Protein AF-A0A7C6WTH1-F1 (afdb_monomer_lite)

Foldseek 3Di:
DKDKDKDKDKDKDWDFDPPDDDDIDIDIFIKIFIWMADLVVLRPVIDTPDIGGCPDDDDDDQDADPLRFTDDDPVCLLVVLQVLCVQQPVVCVVAPDFDDLCSSLVSVVAAEAEAAADPVLQFFKKAFQAWDWDWGADPVVRDTDIDTDHHRYMYGYCCQCVPDVCSHSSLRSQLSVLCVVGVSSSQSVVCSVPVRRGMATDGPQQDDDDPPSVSSVVSSVSSSSNSVCNRPNCSNPPD

Sequence (239 aa):
MGIEFDVVIEADLGVEDRDCRIESENCSQWFILKCVGSLDHGLEDFKIINVSEYLNKSKQQNPMSDSLVPIIRSEDLEPMATDFLQRYYPQALKSPIYLDHHKLADNMGLNVKVQEITKDLSVFGQMYFHDCYTELYDETTDEPVEIKVESRTIIVDPKTYFLCNLCSVNNTIVHECVHWDKHRKAFELQRLYDSDLTKIKCQVLGGIKGNNKEATEWMEWQANALTPKIQMPLEMFKL

Structure (mmCIF, N/CA/C/O backbone):
data_AF-A0A7C6WTH1-F1
#
_entry.id   AF-A0A7C6WTH1-F1
#
loop_
_atom_site.group_PDB
_atom_site.id
_atom_site.type_symbol
_atom_site.label_atom_id
_atom_site.label_alt_id
_atom_site.label_comp_id
_atom_site.label_asym_id
_atom_site.label_entity_id
_atom_site.label_seq_id
_atom_site.pdbx_PDB_ins_code
_atom_site.Cartn_x
_atom_site.Cartn_y
_atom_site.Cartn_z
_atom_site.occupancy
_atom_site.B_iso_or_equiv
_atom_site.auth_seq_id
_atom_site.auth_comp_id
_atom_site.auth_asym_id
_atom_site.auth_atom_id
_atom_site.pdbx_PDB_model_num
ATOM 1 N N . MET A 1 1 ? -2.286 -6.653 -14.703 1.00 85.50 1 MET A N 1
ATOM 2 C CA . MET A 1 1 ? -1.798 -5.380 -14.152 1.00 85.50 1 MET A CA 1
ATOM 3 C C . MET A 1 1 ? -0.614 -4.946 -14.998 1.00 85.50 1 MET A C 1
ATOM 5 O O . MET A 1 1 ? 0.513 -5.337 -14.720 1.00 85.50 1 MET A O 1
ATOM 9 N N . GLY A 1 2 ? -0.887 -4.215 -16.082 1.00 89.38 2 GLY A N 1
ATOM 10 C CA . GLY A 1 2 ? 0.136 -3.854 -17.064 1.00 89.38 2 GLY A CA 1
ATOM 11 C C . GLY A 1 2 ? 1.121 -2.812 -16.536 1.00 89.38 2 GLY A C 1
ATOM 12 O O . GLY A 1 2 ? 0.731 -1.866 -15.834 1.00 89.38 2 GLY A O 1
ATOM 13 N N . ILE A 1 3 ? 2.387 -2.995 -16.889 1.00 91.12 3 ILE A N 1
ATOM 14 C CA . ILE A 1 3 ? 3.468 -2.045 -16.657 1.00 91.12 3 ILE A CA 1
ATOM 15 C C . ILE A 1 3 ? 4.191 -1.746 -17.970 1.00 91.12 3 ILE A C 1
ATOM 17 O O . ILE A 1 3 ? 4.350 -2.618 -18.825 1.00 91.12 3 ILE A O 1
ATOM 21 N N . GLU A 1 4 ? 4.619 -0.496 -18.100 1.00 90.62 4 GLU A N 1
ATOM 22 C CA . GLU A 1 4 ? 5.524 -0.024 -19.143 1.00 90.62 4 GLU A CA 1
ATOM 23 C C . GLU A 1 4 ? 6.808 0.405 -18.444 1.00 90.62 4 GLU A C 1
ATOM 25 O O . GLU A 1 4 ? 6.745 1.104 -17.429 1.00 90.62 4 GLU A O 1
ATOM 30 N N . PHE A 1 5 ? 7.957 -0.040 -18.940 1.00 88.06 5 PHE A N 1
ATOM 31 C CA . PHE A 1 5 ? 9.243 0.290 -18.340 1.00 88.06 5 PHE A CA 1
ATOM 32 C C . PHE A 1 5 ? 10.342 0.366 -19.393 1.00 88.06 5 PHE A C 1
ATOM 34 O O . PHE A 1 5 ? 10.293 -0.306 -20.424 1.00 88.06 5 PHE A O 1
ATOM 41 N N . ASP A 1 6 ? 11.340 1.196 -19.108 1.00 88.81 6 ASP A N 1
ATOM 42 C CA . ASP A 1 6 ? 12.497 1.397 -19.968 1.00 88.81 6 ASP A CA 1
ATOM 43 C C . ASP A 1 6 ? 13.685 0.623 -19.379 1.00 88.81 6 ASP A C 1
ATOM 45 O O . ASP A 1 6 ? 14.029 0.808 -18.211 1.00 88.81 6 ASP A O 1
ATOM 49 N N . VAL A 1 7 ? 14.321 -0.237 -20.177 1.00 88.56 7 VAL A N 1
ATOM 50 C CA . VAL A 1 7 ? 15.550 -0.950 -19.796 1.00 88.56 7 VAL A CA 1
ATOM 51 C C . VAL A 1 7 ? 16.721 -0.322 -20.529 1.00 88.56 7 VAL A C 1
ATOM 53 O O . VAL A 1 7 ? 16.726 -0.243 -21.757 1.00 88.56 7 VAL A O 1
ATOM 56 N N . VAL A 1 8 ? 17.719 0.119 -19.771 1.00 89.88 8 VAL A N 1
ATOM 57 C CA . VAL A 1 8 ? 18.964 0.645 -20.326 1.00 89.88 8 VAL A CA 1
ATOM 58 C C . VAL A 1 8 ? 19.957 -0.505 -20.447 1.00 89.88 8 VAL A C 1
ATOM 60 O O . VAL A 1 8 ? 20.239 -1.178 -19.457 1.00 89.88 8 VAL A O 1
ATOM 63 N N . ILE A 1 9 ? 20.470 -0.732 -21.654 1.00 90.00 9 ILE A N 1
ATOM 64 C CA . ILE A 1 9 ? 21.472 -1.763 -21.934 1.00 90.00 9 ILE A CA 1
ATOM 65 C C . ILE A 1 9 ? 22.725 -1.130 -22.535 1.00 90.00 9 ILE A C 1
ATOM 67 O O . ILE A 1 9 ? 22.636 -0.177 -23.310 1.00 90.00 9 ILE A O 1
ATOM 71 N N . GLU A 1 10 ? 23.884 -1.678 -22.194 1.00 92.06 10 GLU A N 1
ATOM 72 C CA . GLU A 1 10 ? 25.156 -1.390 -22.852 1.00 92.06 10 GLU A CA 1
ATOM 73 C C . GLU A 1 10 ? 25.494 -2.566 -23.772 1.00 92.06 10 GLU A C 1
ATOM 75 O O . GLU A 1 10 ? 25.349 -3.728 -23.383 1.00 92.06 10 GLU A O 1
ATOM 80 N N . ALA A 1 11 ? 25.879 -2.269 -25.010 1.00 88.75 11 ALA A N 1
ATOM 81 C CA . ALA A 1 11 ? 26.357 -3.256 -25.964 1.00 88.75 11 ALA A CA 1
ATOM 82 C C . ALA A 1 11 ? 27.831 -2.992 -26.267 1.00 88.75 11 ALA A C 1
ATOM 84 O O . ALA A 1 11 ? 28.171 -1.929 -26.791 1.00 88.75 11 ALA A O 1
ATOM 85 N N . ASP A 1 12 ? 28.671 -3.981 -25.974 1.00 88.62 12 ASP A N 1
ATOM 86 C CA . ASP A 1 12 ? 30.102 -3.955 -26.259 1.00 88.62 12 ASP A CA 1
ATOM 87 C C . ASP A 1 12 ? 30.398 -4.690 -27.568 1.00 88.62 12 ASP A C 1
ATOM 89 O O . ASP A 1 12 ? 30.055 -5.864 -27.738 1.00 88.62 12 ASP A O 1
ATOM 93 N N . LEU A 1 13 ? 31.057 -4.003 -28.498 1.00 83.00 13 LEU A N 1
ATOM 94 C CA . LEU A 1 13 ? 31.540 -4.566 -29.751 1.00 83.00 13 LEU A CA 1
ATOM 95 C C . LEU A 1 13 ? 33.071 -4.579 -29.732 1.00 83.00 13 LEU A C 1
ATOM 97 O O . LEU A 1 13 ? 33.697 -3.521 -29.700 1.00 83.00 13 LEU A O 1
ATOM 101 N N . GLY A 1 14 ? 33.662 -5.774 -29.757 1.00 82.00 14 GLY A N 1
ATOM 102 C CA . GLY A 1 14 ? 35.109 -5.971 -29.855 1.00 82.00 14 GLY A CA 1
ATOM 103 C C . GLY A 1 14 ? 35.497 -6.565 -31.206 1.00 82.00 14 GLY A C 1
ATOM 104 O O . GLY A 1 14 ? 34.871 -7.527 -31.661 1.00 82.00 14 GLY A O 1
ATOM 105 N N . VAL A 1 15 ? 36.526 -6.007 -31.843 1.00 79.94 15 VAL A N 1
ATOM 106 C CA . VAL A 1 15 ? 37.127 -6.557 -33.067 1.00 79.94 15 VAL A CA 1
ATOM 107 C C . VAL A 1 15 ? 38.561 -6.987 -32.764 1.00 79.94 15 VAL A C 1
ATOM 109 O O . VAL A 1 15 ? 39.360 -6.195 -32.268 1.00 79.94 15 VAL A O 1
ATOM 112 N N . GLU A 1 16 ? 38.886 -8.245 -33.070 1.00 74.88 16 GLU A N 1
ATOM 113 C CA . GLU A 1 16 ? 40.230 -8.810 -32.912 1.00 74.88 16 GLU A CA 1
ATOM 114 C C . GLU A 1 16 ? 40.809 -9.201 -34.279 1.00 74.88 16 GLU A C 1
ATOM 116 O O . GLU A 1 16 ? 40.209 -9.996 -35.009 1.00 74.88 16 GLU A O 1
ATOM 121 N N . ASP A 1 17 ? 41.993 -8.681 -34.613 1.00 71.62 17 ASP A N 1
ATOM 122 C CA . ASP A 1 17 ? 42.792 -9.153 -35.749 1.00 71.62 17 ASP A CA 1
ATOM 123 C C . ASP A 1 17 ? 43.740 -10.278 -35.291 1.00 71.62 17 ASP A C 1
ATOM 125 O O . ASP A 1 17 ? 44.425 -10.163 -34.272 1.00 71.62 17 ASP A O 1
ATOM 129 N N . ARG A 1 18 ? 43.769 -11.396 -36.028 1.00 61.81 18 ARG A N 1
ATOM 130 C CA . ARG A 1 18 ? 44.553 -12.592 -35.670 1.00 61.81 18 ARG A CA 1
ATOM 131 C C . ARG A 1 18 ? 46.007 -12.542 -36.139 1.00 61.81 18 ARG A C 1
ATOM 133 O O . ARG A 1 18 ? 46.808 -13.308 -35.606 1.00 61.81 18 ARG A O 1
ATOM 140 N N . ASP A 1 19 ? 46.358 -11.671 -37.088 1.00 64.88 19 ASP A N 1
ATOM 141 C CA . ASP A 1 19 ? 47.653 -11.751 -37.784 1.00 64.88 19 ASP A CA 1
ATOM 142 C C . ASP A 1 19 ? 48.673 -10.663 -37.399 1.00 64.88 19 ASP A C 1
ATOM 144 O O . ASP A 1 19 ? 49.857 -10.789 -37.726 1.00 64.88 19 ASP A O 1
ATOM 148 N N . CYS A 1 20 ? 48.286 -9.631 -36.646 1.00 51.94 20 CYS A N 1
ATOM 149 C CA . CYS A 1 20 ? 49.203 -8.597 -36.156 1.00 51.94 20 CYS A CA 1
ATOM 150 C C . CYS A 1 20 ? 49.085 -8.410 -34.637 1.00 51.94 20 CYS A C 1
ATOM 152 O O . CYS A 1 20 ? 48.055 -8.683 -34.036 1.00 51.94 20 CYS A O 1
ATOM 154 N N . ARG A 1 21 ? 50.186 -7.991 -33.999 1.00 56.19 21 ARG A N 1
ATOM 155 C CA . ARG A 1 21 ? 50.342 -7.802 -32.544 1.00 56.19 21 ARG A CA 1
ATOM 156 C C . ARG A 1 21 ? 49.155 -7.046 -31.914 1.00 56.19 21 ARG A C 1
ATOM 158 O O . ARG A 1 21 ? 49.177 -5.829 -31.920 1.00 56.19 21 ARG A O 1
ATOM 165 N N . ILE A 1 22 ? 48.199 -7.789 -31.348 1.00 53.81 22 ILE A N 1
ATOM 166 C CA . ILE A 1 22 ? 47.146 -7.402 -30.385 1.00 53.81 22 ILE A CA 1
ATOM 167 C C . ILE A 1 22 ? 46.829 -5.894 -30.383 1.00 53.81 22 ILE A C 1
ATOM 169 O O . ILE A 1 22 ? 47.216 -5.170 -29.466 1.00 53.81 22 ILE A O 1
ATOM 173 N N . GLU A 1 23 ? 46.103 -5.437 -31.398 1.00 53.94 23 GLU A N 1
ATOM 174 C CA . GLU A 1 23 ? 45.309 -4.211 -31.318 1.00 53.94 23 GLU A CA 1
ATOM 175 C C . GLU A 1 23 ? 43.843 -4.650 -31.257 1.00 53.94 23 GLU A C 1
ATOM 177 O O . GLU A 1 23 ? 43.285 -5.135 -32.237 1.00 53.94 23 GLU A O 1
ATOM 182 N N . SER A 1 24 ? 43.250 -4.586 -30.063 1.00 61.22 24 SER A N 1
ATOM 183 C CA . SER A 1 24 ? 41.817 -4.809 -29.857 1.00 61.22 24 SER A CA 1
ATOM 184 C C . SER A 1 24 ? 41.120 -3.453 -29.821 1.00 61.22 24 SER A C 1
ATOM 186 O O . SER A 1 24 ? 41.374 -2.661 -28.907 1.00 61.22 24 SER A O 1
ATOM 188 N N . GLU A 1 25 ? 40.248 -3.181 -30.787 1.00 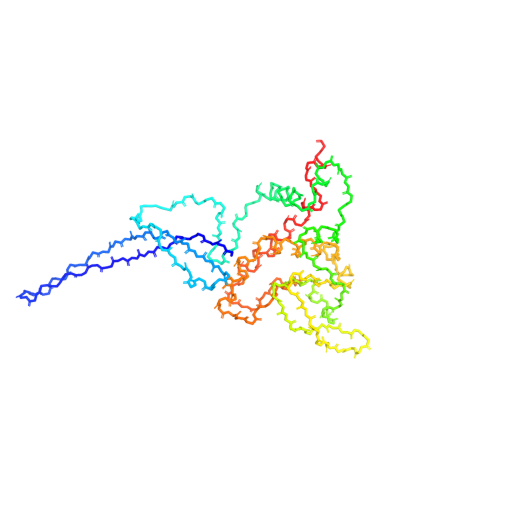66.31 25 GLU A N 1
ATOM 189 C CA . GLU A 1 25 ? 39.352 -2.026 -30.733 1.00 66.31 25 GLU A CA 1
ATOM 190 C C . GLU A 1 25 ? 38.025 -2.452 -30.103 1.00 66.31 25 GLU A C 1
ATOM 192 O O . GLU A 1 25 ? 37.335 -3.335 -30.617 1.00 66.31 25 GLU A O 1
ATOM 197 N N . ASN A 1 26 ? 37.675 -1.806 -28.988 1.00 74.12 26 ASN A N 1
ATOM 198 C CA . ASN A 1 26 ? 36.397 -1.986 -28.311 1.00 74.12 26 ASN A CA 1
ATOM 199 C C . ASN A 1 26 ? 35.588 -0.692 -28.420 1.00 74.12 26 ASN A C 1
ATOM 201 O O . ASN A 1 26 ? 36.092 0.391 -28.118 1.00 74.12 26 ASN A O 1
ATOM 205 N N . CYS A 1 27 ? 34.326 -0.811 -28.817 1.00 79.56 27 CYS A N 1
ATOM 206 C CA . CYS A 1 27 ? 33.351 0.274 -28.819 1.00 79.56 27 CYS A CA 1
ATOM 207 C C . CYS A 1 27 ? 32.155 -0.145 -27.961 1.00 79.56 27 CYS A C 1
ATOM 209 O O . CYS A 1 27 ? 31.661 -1.259 -28.131 1.00 79.56 27 CYS A O 1
ATOM 211 N N . SER A 1 28 ? 31.684 0.733 -27.072 1.00 84.50 28 SER A N 1
ATOM 212 C CA . SER A 1 28 ? 30.446 0.513 -26.322 1.00 84.50 28 SER A CA 1
ATOM 213 C C . SER A 1 28 ? 29.368 1.514 -26.735 1.00 84.50 28 SER A C 1
ATOM 215 O O . SER A 1 28 ? 29.638 2.697 -26.969 1.00 84.50 28 SER A O 1
ATOM 217 N N . GLN A 1 29 ? 28.132 1.031 -26.867 1.00 87.25 29 GLN A N 1
ATOM 218 C CA . GLN A 1 29 ? 26.972 1.851 -27.205 1.00 87.25 29 GLN A CA 1
ATOM 219 C C . GLN A 1 29 ? 25.801 1.540 -26.273 1.00 87.25 29 GLN A C 1
ATOM 221 O O . GLN A 1 29 ? 25.453 0.384 -26.036 1.00 87.25 29 GLN A O 1
ATOM 226 N N . TRP A 1 30 ? 25.170 2.597 -25.766 1.00 91.44 30 TRP A N 1
ATOM 227 C CA . TRP A 1 30 ? 24.038 2.508 -24.851 1.00 91.44 30 TRP A CA 1
ATOM 228 C C . TRP A 1 30 ? 22.710 2.577 -25.609 1.00 91.44 30 TRP A C 1
ATOM 230 O O . TRP A 1 30 ? 22.498 3.469 -26.436 1.00 91.44 30 TRP A O 1
ATOM 240 N N . PHE A 1 31 ? 21.783 1.679 -25.280 1.00 89.88 31 PHE A N 1
ATOM 241 C CA . PHE A 1 31 ? 20.436 1.630 -25.846 1.00 89.88 31 PHE A CA 1
ATOM 242 C C . PHE A 1 31 ? 19.366 1.682 -24.753 1.00 89.88 31 PHE A C 1
ATOM 244 O O . PHE A 1 31 ? 19.567 1.223 -23.631 1.00 89.88 31 PHE A O 1
ATOM 251 N N . ILE A 1 32 ? 18.200 2.220 -25.108 1.00 90.19 32 ILE A N 1
ATOM 252 C CA . ILE A 1 32 ? 16.964 2.153 -24.330 1.00 90.19 32 ILE A CA 1
ATOM 253 C C . ILE A 1 32 ? 16.005 1.205 -25.041 1.00 90.19 32 ILE A C 1
ATOM 255 O O . ILE A 1 32 ? 15.596 1.457 -26.181 1.00 90.19 32 ILE A O 1
ATOM 259 N N . LEU A 1 33 ? 15.612 0.150 -24.336 1.00 90.88 33 LEU A N 1
ATOM 260 C CA . LEU A 1 33 ? 14.532 -0.747 -24.715 1.00 90.88 33 LEU A CA 1
ATOM 261 C C . LEU A 1 33 ? 13.246 -0.291 -24.027 1.00 90.88 33 LEU A C 1
ATOM 263 O O . LEU A 1 33 ? 13.192 -0.251 -22.800 1.00 90.88 33 LEU A O 1
ATOM 267 N N . LYS A 1 34 ? 12.207 0.019 -24.801 1.00 90.62 34 LYS A N 1
ATOM 268 C CA . LYS A 1 34 ? 10.863 0.244 -24.258 1.00 90.62 34 LYS A CA 1
ATOM 269 C C . LYS A 1 34 ? 10.131 -1.076 -24.176 1.00 90.62 34 LYS A C 1
ATOM 271 O O . LYS A 1 34 ? 9.927 -1.727 -25.206 1.00 90.62 34 LYS A O 1
ATOM 276 N N . CYS A 1 35 ? 9.706 -1.435 -22.980 1.00 91.62 35 CYS A N 1
ATOM 277 C CA . CYS A 1 35 ? 9.163 -2.744 -22.686 1.00 91.62 35 CYS A CA 1
ATOM 278 C C . CYS A 1 35 ? 7.764 -2.653 -22.084 1.00 91.62 35 CYS A C 1
ATOM 280 O O . CYS A 1 35 ? 7.430 -1.707 -21.371 1.00 91.62 35 CYS A O 1
ATOM 282 N N . VAL A 1 36 ? 6.963 -3.680 -22.353 1.00 93.25 36 VAL A N 1
ATOM 283 C CA . VAL A 1 36 ? 5.673 -3.923 -21.701 1.00 93.25 36 VAL A CA 1
ATOM 284 C C . VAL A 1 36 ? 5.641 -5.309 -21.093 1.00 93.25 36 VAL A C 1
ATOM 286 O O . VAL A 1 36 ? 6.218 -6.244 -21.645 1.00 93.25 36 VAL A O 1
ATOM 289 N N . GLY A 1 37 ? 4.917 -5.445 -19.989 1.00 92.69 37 GLY A N 1
ATOM 290 C CA . GLY A 1 37 ? 4.604 -6.732 -19.375 1.00 92.69 37 GLY A CA 1
ATOM 291 C C . GLY A 1 37 ? 3.470 -6.609 -18.364 1.00 92.69 37 GLY A C 1
ATOM 292 O O . GLY A 1 37 ? 3.038 -5.503 -18.023 1.00 92.69 37 GLY A O 1
ATOM 293 N N . SER A 1 38 ? 2.979 -7.742 -17.873 1.00 93.00 38 SER A N 1
ATOM 294 C CA . SER A 1 38 ? 1.955 -7.810 -16.836 1.00 93.00 38 SER A CA 1
ATOM 295 C C . SER A 1 38 ? 2.489 -8.503 -15.593 1.00 93.00 38 SER A C 1
ATOM 297 O O . SER A 1 38 ? 2.978 -9.632 -15.637 1.00 93.00 38 SER A O 1
ATOM 299 N N . LEU A 1 39 ? 2.305 -7.854 -14.445 1.00 90.81 39 LEU A N 1
ATOM 300 C CA . LEU A 1 39 ? 2.630 -8.455 -13.150 1.00 90.81 39 LEU A CA 1
ATOM 301 C C . LEU A 1 39 ? 1.706 -9.637 -12.808 1.00 90.81 39 LEU A C 1
ATOM 303 O O . LEU A 1 39 ? 2.122 -10.541 -12.097 1.00 90.81 39 LEU A O 1
ATOM 307 N N . ASP A 1 40 ? 0.496 -9.692 -13.383 1.00 86.88 40 ASP A N 1
ATOM 308 C CA . ASP A 1 40 ? -0.438 -10.817 -13.180 1.00 86.88 40 ASP A CA 1
ATOM 309 C C . ASP A 1 40 ? 0.085 -12.125 -13.801 1.00 86.88 40 ASP A C 1
ATOM 311 O O . ASP A 1 40 ? -0.347 -13.209 -13.419 1.00 86.88 40 ASP A O 1
ATOM 315 N N . HIS A 1 41 ? 0.993 -12.021 -14.775 1.00 84.88 41 HIS A N 1
ATOM 316 C CA . HIS A 1 41 ? 1.607 -13.151 -15.476 1.00 84.88 41 HIS A CA 1
ATOM 317 C C . HIS A 1 41 ? 3.074 -13.339 -15.080 1.00 84.88 41 HIS A C 1
ATOM 319 O O . HIS A 1 41 ? 3.831 -13.953 -15.821 1.00 84.88 41 HIS A O 1
ATOM 325 N N . GLY A 1 42 ? 3.514 -12.751 -13.964 1.00 84.62 42 GLY A N 1
ATOM 326 C CA . GLY A 1 42 ? 4.908 -12.856 -13.536 1.00 84.62 42 GLY A CA 1
ATOM 327 C C . GLY A 1 42 ? 5.920 -12.254 -14.517 1.00 84.62 42 GLY A C 1
ATOM 328 O O . GLY A 1 42 ? 7.087 -12.624 -14.477 1.00 84.62 42 GLY A O 1
ATOM 329 N N . LEU A 1 43 ? 5.479 -11.348 -15.403 1.00 87.38 43 LEU A N 1
ATOM 330 C CA . LEU A 1 43 ? 6.253 -10.814 -16.531 1.00 87.38 43 LEU A CA 1
ATOM 331 C C . LEU A 1 43 ? 6.664 -11.858 -17.590 1.00 87.38 43 LEU A C 1
ATOM 333 O O . LEU A 1 43 ? 7.505 -11.564 -18.438 1.00 87.38 43 LEU A O 1
ATOM 337 N N . GLU A 1 44 ? 6.041 -13.041 -17.617 1.00 87.00 44 GLU A N 1
ATOM 338 C CA . GLU A 1 44 ? 6.246 -14.036 -18.685 1.00 87.00 44 GLU A CA 1
ATOM 339 C C . GLU A 1 44 ? 5.752 -13.540 -20.059 1.00 87.00 44 GLU A C 1
ATOM 341 O O . GLU A 1 44 ? 6.193 -14.017 -21.104 1.00 87.00 44 GLU A O 1
ATOM 346 N N . ASP A 1 45 ? 4.854 -12.551 -20.074 1.00 90.62 45 ASP A N 1
ATOM 347 C CA . ASP A 1 45 ? 4.286 -11.919 -21.268 1.00 90.62 45 ASP A CA 1
ATOM 348 C C . ASP A 1 45 ? 5.096 -10.715 -21.783 1.00 90.62 45 ASP A C 1
ATOM 350 O O . ASP A 1 45 ? 4.606 -9.946 -22.619 1.00 90.62 45 ASP A O 1
ATOM 354 N N . PHE A 1 46 ? 6.329 -10.555 -21.296 1.00 89.69 46 PHE A N 1
ATOM 355 C CA . PHE A 1 46 ? 7.233 -9.459 -21.626 1.00 89.69 46 PHE A CA 1
ATOM 356 C C . PHE A 1 46 ? 7.458 -9.284 -23.137 1.00 89.69 46 PHE A C 1
ATOM 358 O O . PHE A 1 46 ? 7.748 -10.237 -23.867 1.00 89.69 46 PHE A O 1
ATOM 365 N N . LYS A 1 47 ? 7.383 -8.032 -23.612 1.00 92.88 47 LYS A N 1
ATOM 366 C CA . LYS A 1 47 ? 7.659 -7.662 -25.009 1.00 92.88 47 LYS A CA 1
ATOM 367 C C . LYS A 1 47 ? 8.441 -6.361 -25.109 1.00 92.88 47 LYS A C 1
ATOM 369 O O . LYS A 1 47 ? 8.117 -5.375 -24.450 1.00 92.88 47 LYS A O 1
ATOM 374 N N . ILE A 1 48 ? 9.403 -6.342 -26.028 1.00 93.31 48 ILE A N 1
ATOM 375 C CA . ILE A 1 48 ? 10.135 -5.139 -26.430 1.00 93.31 48 ILE A CA 1
ATOM 376 C C . ILE A 1 48 ? 9.354 -4.467 -27.562 1.00 93.31 48 ILE A C 1
ATOM 378 O O . ILE A 1 48 ? 9.135 -5.063 -28.615 1.00 93.31 48 ILE A O 1
ATOM 382 N N . ILE A 1 49 ? 8.923 -3.228 -27.342 1.00 92.62 49 ILE A N 1
ATOM 383 C CA . ILE A 1 49 ? 8.165 -2.429 -28.315 1.00 92.62 49 ILE A CA 1
ATOM 384 C C . ILE A 1 49 ? 9.110 -1.623 -29.200 1.00 92.62 49 ILE A C 1
ATOM 386 O O . ILE A 1 49 ? 8.861 -1.448 -30.393 1.00 92.62 49 ILE A O 1
ATOM 390 N N . ASN A 1 50 ? 10.168 -1.073 -28.609 1.00 89.19 50 ASN A N 1
ATOM 391 C CA . ASN A 1 50 ? 11.057 -0.147 -29.291 1.00 89.19 50 ASN A CA 1
ATOM 392 C C . ASN A 1 50 ? 12.482 -0.281 -28.755 1.00 89.19 50 ASN A C 1
ATOM 394 O O . ASN A 1 50 ? 12.673 -0.494 -27.559 1.00 89.19 50 ASN A O 1
ATOM 398 N N . VAL A 1 51 ? 13.457 -0.124 -29.645 1.00 90.06 51 VAL A N 1
ATOM 399 C CA . VAL A 1 51 ? 14.881 -0.027 -29.323 1.00 90.06 51 VAL A CA 1
ATOM 400 C C . VAL A 1 51 ? 15.384 1.287 -29.900 1.00 90.06 51 VAL A C 1
ATOM 402 O O . VAL A 1 51 ? 15.205 1.551 -31.088 1.00 90.06 51 VAL A O 1
ATOM 405 N N . SER A 1 52 ? 15.993 2.116 -29.060 1.00 88.88 52 SER A N 1
ATOM 406 C CA . SER A 1 52 ? 16.513 3.430 -29.447 1.00 88.88 52 SER A CA 1
ATOM 407 C C . SER A 1 52 ? 17.859 3.691 -28.784 1.00 88.88 52 SER A C 1
ATOM 409 O O . SER A 1 52 ? 18.146 3.129 -27.731 1.00 88.88 52 SER A O 1
ATOM 411 N N . GLU A 1 53 ? 18.700 4.523 -29.390 1.00 87.62 53 GLU A N 1
ATOM 412 C CA . GLU A 1 53 ? 19.967 4.928 -28.775 1.00 87.62 53 GLU A CA 1
ATOM 413 C C . GLU A 1 53 ? 19.708 5.776 -27.524 1.00 87.62 53 GLU A C 1
ATOM 415 O O . GLU A 1 53 ? 18.814 6.631 -27.503 1.00 87.62 53 GLU A O 1
ATOM 420 N N . TYR A 1 54 ? 20.492 5.547 -26.470 1.00 83.06 54 TYR A N 1
ATOM 421 C CA . TYR A 1 54 ? 20.395 6.327 -25.243 1.00 83.06 54 TYR A CA 1
ATOM 422 C C . TYR A 1 54 ? 20.937 7.741 -25.490 1.00 83.06 54 TYR A C 1
ATOM 424 O O . TYR A 1 54 ? 22.138 7.986 -25.429 1.00 83.06 54 TYR A O 1
ATOM 432 N N . LEU A 1 55 ? 20.040 8.689 -25.775 1.00 75.19 55 LEU A N 1
ATOM 433 C CA . LEU A 1 55 ? 20.405 10.099 -25.946 1.00 75.19 55 LEU A CA 1
ATOM 434 C C . LEU A 1 55 ? 20.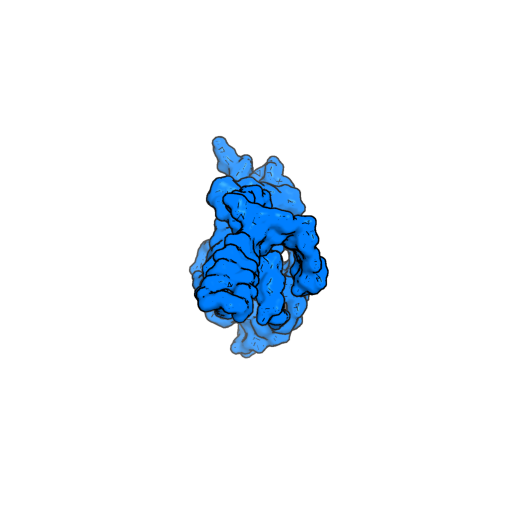281 10.889 -24.637 1.00 75.19 55 LEU A C 1
ATOM 436 O O . LEU A 1 55 ? 21.174 11.657 -24.302 1.00 75.19 55 LEU A O 1
ATOM 440 N N . ASN A 1 56 ? 19.166 10.737 -23.911 1.00 69.06 56 ASN A N 1
ATOM 441 C CA . ASN A 1 56 ? 18.881 11.407 -22.635 1.00 69.06 56 ASN A CA 1
ATOM 442 C C . ASN A 1 56 ? 17.702 10.738 -21.906 1.00 69.06 56 ASN A C 1
ATOM 444 O O . ASN A 1 56 ? 16.890 10.051 -22.527 1.00 69.06 56 ASN A O 1
ATOM 448 N N . LYS A 1 57 ? 17.555 11.003 -20.596 1.00 65.31 57 LYS A N 1
ATOM 449 C CA . LYS A 1 57 ? 16.397 10.541 -19.807 1.00 65.31 57 LYS A CA 1
ATOM 450 C C . LYS A 1 57 ? 15.093 11.125 -20.361 1.00 65.31 57 LYS A C 1
ATOM 452 O O . LYS A 1 57 ? 14.944 12.345 -20.454 1.00 65.31 57 LYS A O 1
ATOM 457 N N . SER A 1 58 ? 14.137 10.259 -20.697 1.00 65.38 58 SER A N 1
ATOM 458 C CA . SER A 1 58 ? 12.800 10.681 -21.120 1.00 65.38 58 SER A CA 1
ATOM 459 C C . SER A 1 58 ? 11.967 11.134 -19.909 1.00 65.38 58 SER A C 1
ATOM 461 O O . SER A 1 58 ? 12.109 10.603 -18.807 1.00 65.38 58 SER A O 1
ATOM 463 N N . LYS A 1 59 ? 11.101 12.143 -20.086 1.00 67.12 59 LYS A N 1
ATOM 464 C CA . LYS A 1 59 ? 10.090 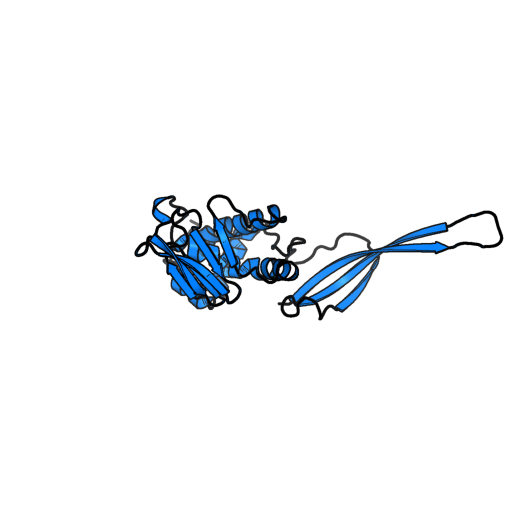12.484 -19.074 1.00 67.12 59 LYS A CA 1
ATOM 465 C C . LYS A 1 59 ? 8.908 11.535 -19.241 1.00 67.12 59 LYS A C 1
ATOM 467 O O . LYS A 1 59 ? 8.127 11.693 -20.177 1.00 67.12 59 LYS A O 1
ATOM 472 N N . GLN A 1 60 ? 8.789 10.570 -18.340 1.00 71.38 60 GLN A N 1
ATOM 473 C CA . GLN A 1 60 ? 7.648 9.660 -18.295 1.00 71.38 60 GLN A CA 1
ATOM 474 C C . GLN A 1 60 ? 6.439 10.338 -17.629 1.00 71.38 60 GLN A C 1
ATOM 476 O O . GLN A 1 60 ? 6.594 11.144 -16.708 1.00 71.38 60 GLN A O 1
ATOM 481 N N . GLN A 1 61 ? 5.230 10.026 -18.105 1.00 72.88 61 GLN A N 1
ATOM 482 C CA . GLN A 1 61 ? 3.993 10.384 -17.405 1.00 72.88 61 GLN A CA 1
ATOM 483 C C . GLN A 1 61 ? 3.781 9.403 -16.247 1.00 72.88 61 GLN A C 1
ATOM 485 O O . GLN A 1 61 ? 3.924 8.202 -16.444 1.00 72.88 61 GLN A O 1
ATOM 490 N N . ASN A 1 62 ? 3.428 9.911 -15.061 1.00 81.81 62 ASN A N 1
ATOM 491 C CA . ASN A 1 62 ? 3.236 9.122 -13.834 1.00 81.81 62 ASN A CA 1
ATOM 492 C C . ASN A 1 62 ? 4.428 8.202 -13.502 1.00 81.81 62 ASN A C 1
ATOM 494 O O . ASN A 1 62 ? 4.265 6.980 -13.461 1.00 81.81 62 ASN A O 1
ATOM 498 N N . PRO A 1 63 ? 5.629 8.771 -13.286 1.00 87.62 63 PRO A N 1
ATOM 499 C CA . PRO A 1 63 ? 6.816 7.977 -13.011 1.00 87.62 63 PRO A CA 1
ATOM 500 C C . PRO A 1 63 ? 6.638 7.141 -11.738 1.00 87.62 63 PRO A C 1
ATOM 502 O O . PRO A 1 63 ? 5.999 7.565 -10.771 1.00 87.62 63 PRO A O 1
ATOM 505 N N . MET A 1 64 ? 7.234 5.954 -11.743 1.00 90.75 64 MET A N 1
ATOM 506 C CA . MET A 1 64 ? 7.339 5.065 -10.587 1.00 90.75 64 MET A CA 1
ATOM 507 C C . MET A 1 64 ? 8.817 4.830 -10.276 1.00 90.75 64 MET A C 1
ATOM 509 O O . MET A 1 64 ? 9.677 5.039 -11.130 1.00 90.75 64 MET A O 1
ATOM 513 N N . SER A 1 65 ? 9.114 4.425 -9.048 1.00 90.62 65 SER A N 1
ATOM 514 C CA . SER A 1 65 ? 10.446 3.957 -8.674 1.00 90.62 65 SER A CA 1
ATOM 515 C C . SER A 1 65 ? 10.752 2.587 -9.276 1.00 90.62 65 SER A C 1
ATOM 517 O O . SER A 1 65 ? 9.856 1.901 -9.770 1.00 90.62 65 SER A O 1
ATOM 519 N N . ASP A 1 66 ? 11.998 2.138 -9.137 1.00 87.94 66 ASP A N 1
ATOM 520 C CA . ASP A 1 66 ? 12.420 0.784 -9.524 1.00 87.94 66 ASP A CA 1
ATOM 521 C C . ASP A 1 66 ? 11.646 -0.310 -8.763 1.00 87.94 66 ASP A C 1
ATOM 523 O O . ASP A 1 66 ? 11.515 -1.436 -9.230 1.00 87.94 66 ASP A O 1
ATOM 527 N N . SER A 1 67 ? 11.080 0.030 -7.598 1.00 89.81 67 SER A N 1
ATOM 528 C CA . SER A 1 67 ? 10.186 -0.841 -6.821 1.00 89.81 67 SER A CA 1
ATOM 529 C C . SER A 1 67 ? 8.704 -0.665 -7.179 1.00 89.81 67 SER A C 1
ATOM 531 O O . SER A 1 67 ? 7.841 -1.115 -6.434 1.00 89.81 67 SER A O 1
ATOM 533 N N . LEU A 1 68 ? 8.388 0.021 -8.281 1.00 91.69 68 LEU A N 1
ATOM 534 C CA . LEU A 1 68 ? 7.034 0.351 -8.747 1.00 91.69 68 LEU A CA 1
ATOM 535 C C . LEU A 1 68 ? 6.168 1.121 -7.737 1.00 91.69 68 LEU A C 1
ATOM 537 O O . LEU A 1 68 ? 4.936 1.091 -7.810 1.00 91.69 68 LEU A O 1
ATOM 541 N N . VAL A 1 69 ? 6.805 1.846 -6.815 1.00 93.06 69 VAL A N 1
ATOM 542 C CA . VAL A 1 69 ? 6.119 2.802 -5.938 1.00 93.06 69 VAL A CA 1
ATOM 543 C C . VAL A 1 69 ? 5.913 4.101 -6.729 1.00 93.06 69 VAL A C 1
ATOM 545 O O . VAL A 1 69 ? 6.884 4.609 -7.297 1.00 93.06 69 VAL A O 1
ATOM 548 N N . PRO A 1 70 ? 4.690 4.655 -6.813 1.00 92.94 70 PRO A N 1
ATOM 549 C CA . PRO A 1 70 ? 4.441 5.904 -7.533 1.00 92.94 70 PRO A CA 1
ATOM 550 C C . PRO A 1 70 ? 5.303 7.057 -7.016 1.00 92.94 70 PRO A C 1
ATOM 552 O O . PRO A 1 70 ? 5.431 7.232 -5.810 1.00 92.94 70 PRO A O 1
ATOM 555 N N . ILE A 1 71 ? 5.867 7.883 -7.898 1.00 91.56 71 ILE A N 1
ATOM 556 C CA . ILE A 1 71 ? 6.610 9.075 -7.474 1.00 91.56 71 ILE A CA 1
ATOM 557 C C . ILE A 1 71 ? 5.625 10.230 -7.290 1.00 91.56 71 ILE A C 1
ATOM 559 O O . ILE A 1 71 ? 5.191 10.855 -8.255 1.00 91.56 71 ILE A O 1
ATOM 563 N N . ILE A 1 72 ? 5.287 10.514 -6.033 1.00 91.12 72 ILE A N 1
ATOM 564 C CA . ILE A 1 72 ? 4.325 11.548 -5.643 1.00 91.12 72 ILE A CA 1
ATOM 565 C C . ILE A 1 72 ? 5.058 12.767 -5.087 1.00 91.12 72 ILE A C 1
ATOM 567 O O . ILE A 1 72 ? 5.788 12.659 -4.100 1.00 91.12 72 ILE A O 1
ATOM 571 N N . ARG A 1 73 ? 4.836 13.944 -5.681 1.00 89.94 73 ARG A N 1
ATOM 572 C CA . ARG A 1 73 ? 5.313 15.214 -5.121 1.00 89.94 73 ARG A CA 1
ATOM 573 C C . ARG A 1 73 ? 4.283 15.799 -4.166 1.00 89.94 73 ARG A C 1
ATOM 575 O O . ARG A 1 73 ? 3.086 15.563 -4.301 1.00 89.94 73 ARG A O 1
ATOM 582 N N . SER A 1 74 ? 4.741 16.640 -3.242 1.00 89.44 74 SER A N 1
ATOM 583 C CA . SER A 1 74 ? 3.862 17.313 -2.279 1.00 89.44 74 SER A CA 1
ATOM 584 C C . SER A 1 74 ? 2.762 18.153 -2.942 1.00 89.44 74 SER A C 1
ATOM 586 O O . SER A 1 74 ? 1.657 18.229 -2.413 1.00 89.44 74 SER A O 1
ATOM 588 N N . GLU A 1 75 ? 3.051 18.755 -4.101 1.00 92.12 75 GLU A N 1
ATOM 589 C CA . GLU A 1 75 ? 2.097 19.536 -4.907 1.00 92.12 75 GLU A CA 1
ATOM 590 C C . GLU A 1 75 ? 0.969 18.684 -5.515 1.00 92.12 75 GLU A C 1
ATOM 592 O O . GLU A 1 75 ? -0.143 19.177 -5.698 1.00 92.12 75 GLU A O 1
ATOM 597 N N . ASP A 1 76 ? 1.218 17.390 -5.740 1.00 93.00 76 ASP A N 1
ATOM 598 C CA . ASP A 1 76 ? 0.271 16.472 -6.379 1.00 93.00 76 ASP A CA 1
ATOM 599 C C . ASP A 1 76 ? -0.660 15.772 -5.372 1.00 93.00 76 ASP A C 1
ATOM 601 O O . ASP A 1 76 ? -1.650 15.153 -5.766 1.00 93.00 76 ASP A O 1
ATOM 605 N N . LEU A 1 77 ? -0.382 15.873 -4.065 1.00 94.94 77 LEU A N 1
ATOM 606 C CA . LEU A 1 77 ? -1.148 15.185 -3.017 1.00 94.94 77 LEU A CA 1
ATOM 607 C C . LEU A 1 77 ? -2.635 15.577 -3.006 1.00 94.94 77 LEU A C 1
ATOM 609 O O . LEU A 1 77 ? -3.494 14.713 -2.847 1.00 94.94 77 LEU A O 1
ATOM 613 N N . GLU A 1 78 ? -2.946 16.864 -3.179 1.00 95.19 78 GLU A N 1
ATOM 614 C CA . GLU A 1 78 ? -4.331 17.363 -3.205 1.00 95.19 78 GLU A CA 1
ATOM 615 C C . GLU A 1 78 ? -5.088 16.917 -4.473 1.00 95.19 78 GLU A C 1
ATOM 617 O O . GLU A 1 78 ? -6.176 16.339 -4.345 1.00 95.19 78 GLU A O 1
ATOM 622 N N . PRO A 1 79 ? -4.531 17.088 -5.695 1.00 95.06 79 PRO A N 1
ATOM 623 C CA . PRO A 1 79 ? -5.101 16.488 -6.899 1.00 95.06 79 PRO A CA 1
ATOM 624 C C . PRO A 1 79 ? -5.334 14.980 -6.779 1.00 95.06 79 PRO A C 1
ATOM 626 O O . PRO A 1 79 ? -6.394 14.497 -7.170 1.00 95.06 79 PRO A O 1
ATOM 629 N N . MET A 1 80 ? -4.389 14.229 -6.206 1.00 95.75 80 MET A N 1
ATOM 630 C CA . MET A 1 80 ? -4.525 12.777 -6.064 1.00 95.75 80 MET A CA 1
ATOM 631 C C . MET A 1 80 ? -5.583 12.358 -5.052 1.00 95.75 80 MET A C 1
ATOM 633 O O . MET A 1 80 ? -6.315 11.405 -5.314 1.00 95.75 80 MET A O 1
ATOM 637 N N . ALA A 1 81 ? -5.694 13.053 -3.919 1.00 96.56 81 ALA A N 1
ATOM 638 C CA . ALA A 1 81 ? -6.782 12.818 -2.973 1.00 96.56 81 ALA A CA 1
ATOM 639 C C . ALA A 1 81 ? -8.147 13.118 -3.616 1.00 96.56 81 ALA A C 1
ATOM 641 O O . ALA A 1 81 ? -9.109 12.374 -3.426 1.00 96.56 81 ALA A O 1
ATOM 642 N N . THR A 1 82 ? -8.213 14.165 -4.442 1.00 95.88 82 THR A N 1
ATOM 643 C CA . THR A 1 82 ? -9.419 14.513 -5.201 1.00 95.88 82 THR A CA 1
ATOM 644 C C . THR A 1 82 ? -9.769 13.433 -6.227 1.00 95.88 82 THR A C 1
ATOM 646 O O . THR A 1 82 ? -10.906 12.973 -6.238 1.00 95.88 82 THR A O 1
ATOM 649 N N . ASP A 1 83 ? -8.812 12.975 -7.042 1.00 96.50 83 ASP A N 1
ATOM 650 C CA . ASP A 1 83 ? -9.002 11.862 -7.991 1.00 96.50 83 ASP A CA 1
ATOM 651 C C . ASP A 1 83 ? -9.481 10.583 -7.286 1.00 96.50 83 ASP A C 1
ATOM 653 O O . ASP A 1 83 ? -10.429 9.930 -7.728 1.00 96.50 83 ASP A O 1
ATOM 657 N N . PHE A 1 84 ? -8.869 10.250 -6.148 1.00 97.69 84 PHE A N 1
ATOM 658 C CA . PHE A 1 84 ? -9.263 9.105 -5.334 1.00 97.69 84 PHE A CA 1
ATOM 659 C C . PHE A 1 84 ? -10.743 9.194 -4.926 1.00 97.69 84 PHE A C 1
ATOM 661 O O . PHE A 1 84 ? -11.514 8.251 -5.122 1.00 97.69 84 PHE A O 1
ATOM 668 N N . LEU A 1 85 ? -11.176 10.349 -4.418 1.00 96.81 85 LEU A N 1
ATOM 669 C CA . LEU A 1 85 ? -12.568 10.572 -4.032 1.00 96.81 85 LEU A CA 1
ATOM 670 C C . LEU A 1 85 ? -13.513 10.603 -5.232 1.00 96.81 85 LEU A C 1
ATOM 672 O O . LEU A 1 85 ? -14.625 10.096 -5.126 1.00 96.81 85 LEU A O 1
ATOM 676 N N . GLN A 1 86 ? -13.099 11.138 -6.382 1.00 96.62 86 GLN A N 1
ATOM 677 C CA . GLN A 1 86 ? -13.911 11.103 -7.603 1.00 96.62 86 GLN A CA 1
ATOM 678 C C . GLN A 1 86 ? -14.240 9.666 -8.018 1.00 96.62 86 GLN A C 1
ATOM 680 O O . GLN A 1 86 ? -15.372 9.397 -8.422 1.00 96.62 86 GLN A O 1
ATOM 685 N N . ARG A 1 87 ? -13.275 8.748 -7.886 1.00 97.12 87 ARG A N 1
ATOM 686 C CA . ARG A 1 87 ? -13.445 7.335 -8.246 1.00 97.12 87 ARG A CA 1
ATOM 687 C C . ARG A 1 87 ? -14.272 6.550 -7.230 1.00 97.12 87 ARG A C 1
ATOM 689 O O . ARG A 1 87 ? -15.102 5.745 -7.641 1.00 97.12 87 ARG A O 1
ATOM 696 N N . TYR A 1 88 ? -14.070 6.784 -5.932 1.00 97.50 88 TYR A N 1
ATOM 697 C CA . TYR A 1 88 ? -14.603 5.888 -4.893 1.00 97.50 88 TYR A CA 1
ATOM 698 C C . TYR A 1 88 ? -15.635 6.516 -3.952 1.00 97.50 88 TYR A C 1
ATOM 700 O O . TYR A 1 88 ? -16.402 5.796 -3.317 1.00 97.50 88 TYR A O 1
ATOM 708 N N . TYR A 1 89 ? -15.702 7.843 -3.837 1.00 96.31 89 TYR A N 1
ATOM 709 C CA . TYR A 1 89 ? -16.655 8.517 -2.949 1.00 96.31 89 TYR A CA 1
ATOM 710 C C . TYR A 1 89 ? -16.988 9.949 -3.424 1.00 96.31 89 TYR A C 1
ATOM 712 O O . TYR A 1 89 ? -16.755 10.930 -2.713 1.00 96.31 89 TYR A O 1
ATOM 720 N N . PRO A 1 90 ? -17.575 10.115 -4.625 1.00 94.81 90 PRO A N 1
ATOM 721 C CA . PRO A 1 90 ? -17.705 11.426 -5.268 1.00 94.81 90 PRO A CA 1
ATOM 722 C C . PRO A 1 90 ? -18.615 12.399 -4.509 1.00 94.81 90 PRO A C 1
ATOM 724 O O . PRO A 1 90 ? -18.513 13.611 -4.688 1.00 94.81 90 PRO A O 1
ATOM 727 N N . GLN A 1 91 ? -19.510 11.902 -3.645 1.00 92.38 91 GLN A N 1
ATOM 728 C CA . GLN A 1 91 ? -20.346 12.767 -2.806 1.00 92.38 91 GLN A CA 1
ATOM 729 C C . GLN A 1 91 ? -19.540 13.644 -1.831 1.00 92.38 91 GLN A C 1
ATOM 731 O O . GLN A 1 91 ? -19.989 14.749 -1.539 1.00 92.38 91 GLN A O 1
ATOM 736 N N . ALA A 1 92 ? -18.348 13.214 -1.388 1.00 91.81 92 ALA A N 1
ATOM 737 C CA . ALA A 1 92 ? -17.504 14.010 -0.485 1.00 91.81 92 ALA A CA 1
ATOM 738 C C . ALA A 1 92 ? -16.924 15.268 -1.147 1.00 91.81 92 ALA A C 1
ATOM 740 O O . ALA A 1 92 ? -16.449 16.156 -0.451 1.00 91.81 92 ALA A O 1
ATOM 741 N N . LEU A 1 93 ? -16.988 15.366 -2.478 1.00 92.62 93 LEU A N 1
ATOM 742 C CA . LEU A 1 93 ? -16.513 16.524 -3.237 1.00 92.62 93 LEU A CA 1
ATOM 743 C C . LEU A 1 93 ? -17.623 17.530 -3.568 1.00 92.62 93 LEU A C 1
ATOM 745 O O . LEU A 1 93 ? -17.351 18.559 -4.178 1.00 92.62 93 LEU A O 1
ATOM 749 N N . LYS A 1 94 ? -18.883 17.229 -3.227 1.00 91.00 94 LYS A N 1
ATOM 750 C CA . LYS A 1 94 ? -20.036 18.094 -3.540 1.00 91.00 94 LYS A CA 1
ATOM 751 C C . LYS A 1 94 ? -20.452 18.975 -2.370 1.00 91.00 94 LYS A C 1
ATOM 753 O O . LYS A 1 94 ? -20.965 20.069 -2.579 1.00 91.00 94 LYS A O 1
ATOM 758 N N . SER A 1 95 ? -20.289 18.473 -1.155 1.00 87.19 95 SER A N 1
ATOM 759 C CA . SER A 1 95 ? -20.635 19.177 0.074 1.00 87.19 95 SER A CA 1
ATOM 760 C C . SER A 1 95 ? -19.798 18.633 1.229 1.00 87.19 95 SER A C 1
ATOM 762 O O . SER A 1 95 ? -19.496 17.436 1.211 1.00 87.19 95 SER A O 1
ATOM 764 N N . PRO A 1 96 ? -19.496 19.445 2.258 1.00 85.62 96 PRO A N 1
ATOM 765 C CA . PRO A 1 96 ? -18.829 18.970 3.463 1.00 85.62 96 PRO A CA 1
ATOM 766 C C . PRO A 1 96 ? -19.705 17.923 4.158 1.00 85.62 96 PRO A C 1
ATOM 768 O O . PRO A 1 96 ? -20.757 18.240 4.713 1.00 85.62 96 PRO A O 1
ATOM 771 N N . ILE A 1 97 ? -19.292 16.661 4.089 1.00 88.19 97 ILE A N 1
ATOM 772 C CA . ILE A 1 97 ? -19.991 15.530 4.700 1.00 88.19 97 ILE A CA 1
ATOM 773 C C . ILE A 1 97 ? -19.002 14.673 5.471 1.00 88.19 97 ILE A C 1
ATOM 775 O O . ILE A 1 97 ? -17.821 14.606 5.135 1.00 88.19 97 ILE A O 1
ATOM 779 N N . TYR A 1 98 ? -19.509 13.978 6.484 1.00 87.81 98 TYR A N 1
ATOM 780 C CA . TYR A 1 98 ? -18.763 12.895 7.099 1.00 87.81 98 TYR A CA 1
ATOM 781 C C . TYR A 1 98 ? -18.504 11.791 6.060 1.00 87.81 98 TYR A C 1
ATOM 783 O O . TYR A 1 98 ? -19.422 11.344 5.361 1.00 87.81 98 TYR A O 1
ATOM 791 N N . LEU A 1 99 ? -17.242 11.381 5.942 1.00 89.81 99 LEU A N 1
ATOM 792 C CA . LEU A 1 99 ? -16.823 10.261 5.109 1.00 89.81 99 LEU A CA 1
ATOM 793 C C . LEU A 1 99 ? -17.120 8.961 5.865 1.00 89.81 99 LEU A C 1
ATOM 795 O O . LEU A 1 99 ? -16.550 8.737 6.924 1.00 89.81 99 LEU A O 1
ATOM 799 N N . ASP A 1 100 ? -17.992 8.113 5.321 1.00 93.44 100 ASP A N 1
ATOM 800 C CA . ASP A 1 100 ? -18.201 6.761 5.843 1.00 93.44 100 ASP A CA 1
ATOM 801 C C . ASP A 1 100 ? -17.079 5.845 5.328 1.00 93.44 100 ASP A C 1
ATOM 803 O O . ASP A 1 100 ? -17.024 5.513 4.139 1.00 93.44 100 ASP A O 1
ATOM 807 N N . HIS A 1 101 ? -16.159 5.479 6.223 1.00 93.62 101 HIS A N 1
ATOM 808 C CA . HIS A 1 101 ? -14.938 4.727 5.918 1.00 93.62 101 HIS A CA 1
ATOM 809 C C . HIS A 1 101 ? -15.225 3.302 5.437 1.00 93.62 101 HIS A C 1
ATOM 811 O O . HIS A 1 101 ? -14.551 2.823 4.525 1.00 93.62 101 HIS A O 1
ATOM 817 N N . HIS A 1 102 ? -16.249 2.646 5.992 1.00 94.88 102 HIS A N 1
ATOM 818 C CA . HIS A 1 102 ? -16.660 1.313 5.550 1.00 94.88 102 HIS A CA 1
ATOM 819 C C . HIS A 1 102 ? -17.268 1.380 4.155 1.00 94.88 102 HIS A C 1
ATOM 821 O O . HIS A 1 102 ? -16.887 0.601 3.288 1.00 94.88 102 HIS A O 1
ATOM 827 N N . LYS A 1 103 ? -18.141 2.362 3.900 1.00 96.62 103 LYS A N 1
ATOM 828 C CA . LYS A 1 103 ? -18.726 2.565 2.570 1.00 96.62 103 LYS A CA 1
ATOM 829 C C . LYS A 1 103 ? -17.679 2.931 1.517 1.00 96.62 103 LYS A C 1
ATOM 831 O O . LYS A 1 103 ? -17.803 2.513 0.369 1.00 96.62 103 LYS A O 1
ATOM 836 N N . LEU A 1 104 ? -16.659 3.716 1.876 1.00 97.12 104 LEU A N 1
ATOM 837 C CA . LEU A 1 104 ? -15.532 3.999 0.986 1.00 97.12 104 LEU A CA 1
ATOM 838 C C . LEU A 1 104 ? -14.807 2.704 0.588 1.00 97.12 104 LEU A C 1
ATOM 840 O O . LEU A 1 104 ? -14.597 2.482 -0.603 1.00 97.12 104 LEU A O 1
ATOM 844 N N . ALA A 1 105 ? -14.456 1.861 1.563 1.00 97.62 105 ALA A N 1
ATOM 845 C CA . ALA A 1 105 ? -13.804 0.578 1.309 1.00 97.62 105 ALA A CA 1
ATOM 846 C C . ALA A 1 105 ? -14.689 -0.348 0.449 1.00 97.62 105 ALA A C 1
ATOM 848 O O . ALA A 1 105 ? -14.221 -0.902 -0.547 1.00 97.62 105 ALA A O 1
ATOM 849 N N . ASP A 1 106 ? -15.987 -0.419 0.748 1.00 97.88 106 ASP A N 1
ATOM 850 C CA . ASP A 1 106 ? -16.964 -1.202 -0.019 1.00 97.88 106 ASP A CA 1
ATOM 851 C C . ASP A 1 106 ? -17.042 -0.742 -1.486 1.00 97.88 106 ASP A C 1
ATOM 853 O O . ASP A 1 106 ? -17.023 -1.560 -2.406 1.00 97.88 106 ASP A O 1
ATOM 857 N N . ASN A 1 107 ? -17.035 0.574 -1.738 1.00 97.75 107 ASN A N 1
ATOM 858 C CA . ASN A 1 107 ? -17.015 1.132 -3.097 1.00 97.75 107 ASN A CA 1
ATOM 859 C C . ASN A 1 107 ? -15.732 0.775 -3.874 1.00 97.75 107 ASN A C 1
ATOM 861 O O . ASN A 1 107 ? -15.741 0.761 -5.106 1.00 97.75 107 ASN A O 1
ATOM 865 N N . MET A 1 108 ? -14.630 0.483 -3.176 1.00 97.62 108 MET A N 1
ATOM 866 C CA . MET A 1 108 ? -13.379 -0.021 -3.762 1.00 97.62 108 MET A CA 1
ATOM 867 C C . MET A 1 108 ? -13.405 -1.545 -3.989 1.00 97.62 108 MET A C 1
ATOM 869 O O . MET A 1 108 ? -12.469 -2.109 -4.571 1.00 97.62 108 MET A O 1
ATOM 873 N N . GLY A 1 109 ? -14.476 -2.215 -3.553 1.00 97.56 109 GLY A N 1
ATOM 874 C CA . GLY A 1 109 ? -14.594 -3.668 -3.524 1.00 97.56 109 GLY A CA 1
ATOM 875 C C . GLY A 1 109 ? -13.643 -4.292 -2.506 1.00 97.56 109 GLY A C 1
ATOM 876 O O . GLY A 1 109 ? -13.001 -5.296 -2.829 1.00 97.56 109 GLY A O 1
ATOM 877 N N . LEU A 1 110 ? -13.490 -3.646 -1.346 1.00 98.06 110 LEU A N 1
ATOM 878 C CA . LEU A 1 110 ? -12.698 -4.104 -0.209 1.00 98.06 110 LEU A CA 1
ATOM 879 C C . LEU A 1 110 ? -13.611 -4.504 0.949 1.00 98.06 110 LEU A C 1
ATOM 881 O O . LEU A 1 110 ? -14.592 -3.826 1.231 1.00 98.06 110 LEU A O 1
ATOM 885 N N . ASN A 1 111 ? -13.243 -5.568 1.653 1.00 97.44 111 ASN A N 1
ATOM 886 C CA . ASN A 1 111 ? -13.879 -5.981 2.897 1.00 97.44 111 ASN A CA 1
ATOM 887 C C . ASN A 1 111 ? -13.112 -5.403 4.091 1.00 97.44 111 ASN A C 1
ATOM 889 O O . ASN A 1 111 ? -11.884 -5.372 4.070 1.00 97.44 111 ASN A O 1
ATOM 893 N N . VAL A 1 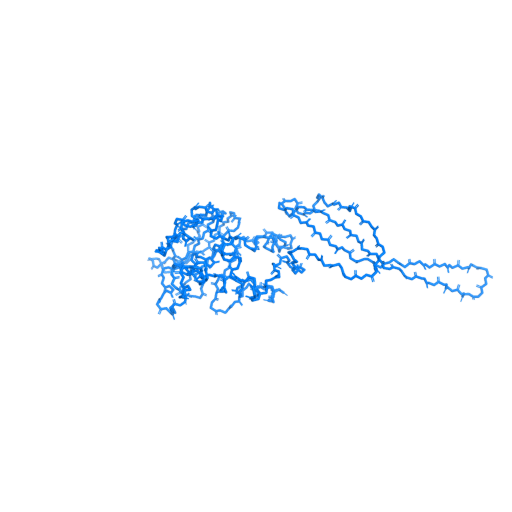112 ? -13.806 -5.000 5.152 1.00 96.62 112 VAL A N 1
ATOM 894 C CA . VAL A 1 112 ? -13.181 -4.493 6.381 1.00 96.62 112 VAL A CA 1
ATOM 895 C C . VAL A 1 112 ? -13.574 -5.385 7.551 1.00 96.62 112 VAL A C 1
ATOM 897 O O . VAL A 1 112 ? -14.756 -5.537 7.853 1.00 96.62 112 VAL A O 1
ATOM 900 N N . LYS A 1 113 ? -12.579 -5.938 8.246 1.00 94.75 113 LYS A N 1
ATOM 901 C CA . LYS A 1 113 ? -12.755 -6.702 9.483 1.00 94.75 113 LYS A CA 1
ATOM 902 C C . LYS A 1 113 ? -12.092 -5.970 10.640 1.00 94.75 113 LYS A C 1
ATOM 904 O O . LYS A 1 113 ? -10.933 -5.577 10.550 1.00 94.75 113 LYS A O 1
ATOM 909 N N . VAL A 1 114 ? -12.827 -5.818 11.734 1.00 92.00 114 VAL A N 1
ATOM 910 C CA . VAL A 1 114 ? -12.302 -5.255 12.978 1.00 92.00 114 VAL A CA 1
ATOM 911 C C . VAL A 1 114 ? -11.971 -6.415 13.907 1.00 92.00 114 VAL A C 1
ATOM 913 O O . VAL A 1 114 ? -12.877 -7.112 14.360 1.00 92.00 114 VAL A O 1
ATOM 916 N N . GLN A 1 115 ? -10.684 -6.654 14.136 1.00 90.75 115 GLN A N 1
ATOM 917 C CA . GLN A 1 115 ? -10.189 -7.767 14.944 1.00 90.75 115 GLN A CA 1
ATOM 918 C C . GLN A 1 115 ? -8.795 -7.436 15.473 1.00 90.75 115 GLN A C 1
ATOM 920 O O . GLN A 1 115 ? -8.018 -6.785 14.781 1.00 90.75 115 GLN A O 1
ATOM 925 N N . GLU A 1 116 ? -8.481 -7.886 16.685 1.00 90.31 116 GLU A N 1
ATOM 926 C CA . GLU A 1 116 ? -7.157 -7.699 17.279 1.00 90.31 116 GLU A CA 1
ATOM 927 C C . GLU A 1 116 ? -6.082 -8.411 16.458 1.00 90.31 116 GLU A C 1
ATOM 929 O O . GLU A 1 116 ? -6.241 -9.559 16.040 1.00 90.31 116 GLU A O 1
ATOM 934 N N . ILE A 1 117 ? -4.987 -7.705 16.190 1.00 90.31 117 ILE A N 1
ATOM 935 C CA . ILE A 1 117 ? -3.936 -8.197 15.300 1.00 90.31 117 ILE A CA 1
ATOM 936 C C . ILE A 1 117 ? -2.765 -8.713 16.123 1.00 90.31 117 ILE A C 1
ATOM 938 O O . ILE A 1 117 ? -2.313 -9.837 15.905 1.00 90.31 117 ILE A O 1
ATOM 942 N N . THR A 1 118 ? -2.278 -7.916 17.076 1.00 87.50 118 THR A N 1
ATOM 943 C CA . THR A 1 118 ? -1.185 -8.311 17.969 1.00 87.50 118 THR A CA 1
ATOM 944 C C . THR A 1 118 ? -1.478 -7.914 19.410 1.00 87.50 118 THR A C 1
ATOM 946 O O . THR A 1 118 ? -2.008 -6.841 19.682 1.00 87.50 118 THR A O 1
ATOM 949 N N . LYS A 1 119 ? -1.051 -8.755 20.357 1.00 86.12 119 LYS A N 1
ATOM 950 C CA . LYS A 1 119 ? -1.203 -8.508 21.801 1.00 86.12 119 LYS A CA 1
ATOM 951 C C . LYS A 1 119 ? -0.574 -7.188 22.264 1.00 86.12 119 LYS A C 1
ATOM 953 O O . LYS A 1 119 ? -1.058 -6.555 23.195 1.00 86.12 119 LYS A O 1
ATOM 958 N N . ASP A 1 120 ? 0.532 -6.793 21.636 1.00 84.75 120 ASP A N 1
ATOM 959 C CA . ASP A 1 120 ? 1.296 -5.587 21.963 1.00 84.75 120 ASP A CA 1
ATOM 960 C C . ASP A 1 120 ? 0.835 -4.328 21.207 1.00 84.75 120 ASP A C 1
ATOM 962 O O . ASP A 1 120 ? 1.425 -3.265 21.398 1.00 84.75 120 ASP A O 1
ATOM 966 N N . LEU A 1 121 ? -0.192 -4.441 20.352 1.00 80.69 121 LEU A N 1
ATOM 967 C CA . LEU A 1 121 ? -0.721 -3.360 19.510 1.00 80.69 121 LEU A CA 1
ATOM 968 C C . LEU A 1 121 ? 0.328 -2.718 18.581 1.00 80.69 121 LEU A C 1
ATOM 970 O O . LEU A 1 121 ? 0.205 -1.555 18.191 1.00 80.69 121 LEU A O 1
ATOM 974 N N . SER A 1 122 ? 1.376 -3.465 18.218 1.00 81.06 122 SER A N 1
ATOM 975 C CA . SER A 1 122 ? 2.427 -3.009 17.298 1.00 81.06 122 SER A CA 1
ATOM 976 C C . SER A 1 122 ? 1.958 -2.861 15.848 1.00 81.06 122 SER A C 1
ATOM 978 O O . SER A 1 122 ? 2.578 -2.116 15.081 1.00 81.06 122 SER A O 1
ATOM 980 N N . VAL A 1 123 ? 0.878 -3.552 15.468 1.00 84.38 123 VAL A N 1
ATOM 981 C CA . VAL A 1 123 ? 0.271 -3.490 14.134 1.00 84.38 123 VAL A CA 1
ATOM 982 C C . VAL A 1 123 ? -1.114 -2.871 14.228 1.00 84.38 123 VAL A C 1
ATOM 984 O O . VAL A 1 123 ? -1.969 -3.372 14.951 1.00 84.38 123 VAL A O 1
ATOM 987 N N . PHE A 1 124 ? -1.350 -1.816 13.452 1.00 86.31 124 PHE A N 1
ATOM 988 C CA . PHE A 1 124 ? -2.626 -1.104 13.489 1.00 86.31 124 PHE A CA 1
ATOM 989 C C . PHE A 1 124 ? -3.626 -1.601 12.451 1.00 86.31 124 PHE A C 1
ATOM 991 O O . PHE A 1 124 ? -4.834 -1.642 12.690 1.00 86.31 124 PHE A O 1
ATOM 998 N N . GLY A 1 125 ? -3.100 -1.940 11.280 1.00 89.88 125 GLY A N 1
ATOM 999 C CA . GLY A 1 125 ? -3.857 -2.309 10.102 1.00 89.88 125 GLY A CA 1
ATOM 1000 C C . GLY A 1 125 ? -3.053 -3.251 9.225 1.00 89.88 125 GLY A C 1
ATOM 1001 O O . GLY A 1 125 ? -1.818 -3.298 9.283 1.00 89.88 125 GLY A O 1
ATOM 1002 N N . GLN A 1 126 ? -3.766 -4.065 8.458 1.00 92.00 126 GLN A N 1
ATOM 1003 C CA . GLN A 1 126 ? -3.185 -4.947 7.460 1.00 92.00 126 GLN A CA 1
ATOM 1004 C C . GLN A 1 126 ? -4.071 -4.975 6.218 1.00 92.00 126 GLN A C 1
ATOM 1006 O O . GLN A 1 126 ? -5.237 -5.368 6.300 1.00 92.00 126 GLN A O 1
ATOM 1011 N N . MET A 1 127 ? -3.494 -4.629 5.069 1.00 95.12 127 MET A N 1
ATOM 1012 C CA . MET A 1 127 ? -4.109 -4.825 3.759 1.00 95.12 127 MET A CA 1
ATOM 1013 C C . MET A 1 127 ? -3.668 -6.163 3.157 1.00 95.12 127 MET A C 1
ATOM 1015 O O . MET A 1 127 ? -2.479 -6.385 2.914 1.00 95.12 127 MET A O 1
ATOM 1019 N N . TYR A 1 128 ? -4.634 -7.039 2.875 1.00 95.06 128 TYR A N 1
ATOM 1020 C CA . TYR A 1 128 ? -4.426 -8.352 2.263 1.00 95.06 128 TYR A CA 1
ATOM 1021 C C . TYR A 1 128 ? -4.662 -8.293 0.755 1.00 95.06 128 TYR A C 1
ATOM 1023 O O . TYR A 1 128 ? -5.769 -8.015 0.284 1.00 95.06 128 TYR A O 1
ATOM 1031 N N . PHE A 1 129 ? -3.616 -8.583 -0.014 1.00 93.50 129 PHE A N 1
ATOM 1032 C CA . PHE A 1 129 ? -3.644 -8.529 -1.475 1.00 93.50 129 PHE A CA 1
ATOM 1033 C C . PHE A 1 129 ? -3.947 -9.890 -2.107 1.00 93.50 129 PHE A C 1
ATOM 1035 O O . PHE A 1 129 ? -4.551 -9.928 -3.176 1.00 93.50 129 PHE A O 1
ATOM 1042 N N . HIS A 1 130 ? -3.599 -10.983 -1.420 1.00 92.94 130 HIS A N 1
ATOM 1043 C CA . HIS A 1 130 ? -3.913 -12.365 -1.802 1.00 92.94 130 HIS A CA 1
ATOM 1044 C C . HIS A 1 130 ? -4.582 -13.112 -0.658 1.00 92.94 130 HIS A C 1
ATOM 1046 O O . HIS A 1 130 ? -4.425 -12.749 0.508 1.00 92.94 130 HIS A O 1
ATOM 1052 N N . ASP A 1 131 ? -5.302 -14.171 -1.014 1.00 95.06 131 ASP A N 1
ATOM 1053 C CA . ASP A 1 131 ? -5.849 -15.122 -0.056 1.00 95.06 131 ASP A CA 1
ATOM 1054 C C . ASP A 1 131 ? -4.706 -15.786 0.722 1.00 95.06 131 ASP A C 1
ATOM 1056 O O . ASP A 1 131 ? -3.738 -16.268 0.129 1.00 95.06 131 ASP A O 1
ATOM 1060 N N . CYS A 1 132 ? -4.814 -15.848 2.047 1.00 93.44 132 CYS A N 1
ATOM 1061 C CA . CYS A 1 132 ? -3.827 -16.523 2.881 1.00 93.44 132 CYS A CA 1
ATOM 1062 C C . CYS A 1 132 ? -4.410 -17.011 4.208 1.00 93.44 132 CYS A C 1
ATOM 1064 O O . CYS A 1 132 ? -5.546 -16.700 4.576 1.00 93.44 132 CYS A O 1
ATOM 1066 N N . TYR A 1 133 ? -3.606 -17.789 4.926 1.00 92.75 133 TYR A N 1
ATOM 1067 C CA . TYR A 1 133 ? -3.804 -18.040 6.345 1.00 92.75 133 TYR A CA 1
ATOM 1068 C C . TYR A 1 133 ? -2.889 -17.113 7.136 1.00 92.75 133 TYR A C 1
ATOM 1070 O O . TYR A 1 133 ? -1.750 -16.851 6.745 1.00 92.75 133 TYR A O 1
ATOM 1078 N N . THR A 1 134 ? -3.409 -16.569 8.226 1.00 90.81 134 THR A N 1
ATOM 1079 C CA . THR A 1 134 ? -2.668 -15.662 9.096 1.00 90.81 134 THR A CA 1
ATOM 1080 C C . THR A 1 134 ? -3.071 -15.870 10.537 1.00 90.81 134 THR A C 1
ATOM 1082 O O . THR A 1 134 ? -4.239 -16.076 10.846 1.00 90.81 134 THR A O 1
ATOM 1085 N N . GLU A 1 135 ? -2.102 -15.718 11.421 1.00 92.38 135 GLU A N 1
ATOM 1086 C CA . GLU A 1 135 ? -2.336 -15.638 12.853 1.00 92.38 135 GLU A CA 1
ATOM 1087 C C . GLU A 1 135 ? -2.806 -14.227 13.223 1.00 92.38 135 GLU A C 1
ATOM 1089 O O . GLU A 1 135 ? -2.190 -13.238 12.807 1.00 92.38 135 GLU A O 1
ATOM 1094 N N . LEU A 1 136 ? -3.902 -14.147 13.976 1.00 92.06 136 LEU A N 1
ATOM 1095 C CA . LEU A 1 136 ? -4.391 -12.942 14.647 1.00 92.06 136 LEU A CA 1
ATOM 1096 C C . LEU A 1 136 ? -4.560 -13.233 16.135 1.00 92.06 136 LEU A C 1
ATOM 1098 O O . LEU A 1 136 ? -4.825 -14.368 16.518 1.00 92.06 136 LEU A O 1
ATOM 1102 N N . TYR A 1 137 ? -4.407 -12.220 16.975 1.00 91.81 137 TYR A N 1
ATOM 1103 C CA . TYR A 1 137 ? -4.539 -12.385 18.417 1.00 91.81 137 TYR A CA 1
ATOM 1104 C C . TYR A 1 137 ? -6.015 -12.524 18.835 1.00 91.81 137 TYR A C 1
ATOM 1106 O O . TYR A 1 137 ? -6.863 -11.751 18.389 1.00 91.81 137 TYR A O 1
ATOM 1114 N N . ASP A 1 138 ? -6.320 -13.498 19.698 1.00 89.75 138 ASP A N 1
ATOM 1115 C CA . ASP A 1 138 ? -7.626 -13.638 20.354 1.00 89.75 138 ASP A CA 1
ATOM 1116 C C . ASP A 1 138 ? -7.473 -13.402 21.862 1.00 89.75 138 ASP A C 1
ATOM 1118 O O . ASP A 1 138 ? -6.862 -14.198 22.580 1.00 89.75 138 ASP A O 1
ATOM 1122 N N . GLU A 1 139 ? -8.051 -12.304 22.356 1.00 86.31 139 GLU A N 1
ATOM 1123 C CA . GLU A 1 139 ? -8.036 -11.948 23.780 1.00 86.31 139 GLU A CA 1
ATOM 1124 C C . GLU A 1 139 ? -8.752 -12.986 24.659 1.00 86.31 139 GLU A C 1
ATOM 1126 O O . GLU A 1 139 ? -8.419 -13.136 25.834 1.00 86.31 139 GLU A O 1
ATOM 1131 N N . THR A 1 140 ? -9.712 -13.734 24.107 1.00 87.94 140 THR A N 1
ATOM 1132 C CA . THR A 1 140 ? -10.478 -14.742 24.855 1.00 87.94 140 THR A CA 1
ATOM 1133 C C . THR A 1 140 ? -9.601 -15.923 25.254 1.00 87.94 140 THR A C 1
ATOM 1135 O O . THR A 1 140 ? -9.752 -16.466 26.350 1.00 87.94 140 THR A O 1
ATOM 1138 N N . THR A 1 141 ? -8.704 -16.338 24.359 1.00 87.81 141 THR A N 1
ATOM 1139 C CA . THR A 1 141 ? -7.794 -17.469 24.574 1.00 87.81 141 THR A CA 1
ATOM 1140 C C . THR A 1 141 ? -6.390 -17.035 24.986 1.00 87.81 141 THR A C 1
ATOM 1142 O O . THR A 1 141 ? -5.619 -17.891 25.402 1.00 87.81 141 THR A O 1
ATOM 1145 N N . ASP A 1 142 ? -6.078 -15.737 24.901 1.00 89.25 142 ASP A N 1
ATOM 1146 C CA . ASP A 1 142 ? -4.746 -15.142 25.091 1.00 89.25 142 ASP A CA 1
ATOM 1147 C C . ASP A 1 142 ? -3.663 -15.750 24.174 1.00 89.25 142 ASP A C 1
ATOM 1149 O O . ASP A 1 142 ? -2.488 -15.827 24.528 1.00 89.25 142 ASP A O 1
ATOM 1153 N N . GLU A 1 143 ? -4.059 -16.189 22.978 1.00 89.00 143 GLU A N 1
ATOM 1154 C CA . GLU A 1 143 ? -3.210 -16.938 22.042 1.00 89.00 143 GLU A CA 1
ATOM 1155 C C . GLU A 1 143 ? -3.466 -16.479 20.593 1.00 89.00 143 GLU A C 1
ATOM 1157 O O . GLU A 1 143 ? -4.560 -15.993 20.281 1.00 89.00 143 GLU A O 1
ATOM 1162 N N . PRO A 1 144 ? -2.482 -16.614 19.684 1.00 89.00 144 PRO A N 1
ATOM 1163 C CA . PRO A 1 144 ? -2.700 -16.397 18.262 1.00 89.00 144 PRO A CA 1
ATOM 1164 C C . PRO A 1 144 ? -3.573 -17.511 17.668 1.00 89.00 144 PRO A C 1
ATOM 1166 O O . PRO A 1 144 ? -3.313 -18.700 17.851 1.00 89.00 144 PRO A O 1
ATOM 1169 N N . VAL A 1 145 ? -4.593 -17.119 16.909 1.00 91.75 145 VAL A N 1
ATOM 1170 C CA . VAL A 1 145 ? -5.496 -18.018 16.188 1.00 91.75 145 VAL A CA 1
ATOM 1171 C C . VAL A 1 145 ? -5.259 -17.864 14.693 1.00 91.75 145 VAL A C 1
ATOM 1173 O O . VAL A 1 145 ? -5.320 -16.761 14.145 1.00 91.75 145 VAL A O 1
ATOM 1176 N N . GLU A 1 146 ? -5.001 -18.983 14.019 1.00 93.69 146 GLU A N 1
ATOM 1177 C CA . GLU A 1 146 ? -4.892 -19.013 12.566 1.00 93.69 146 GLU A CA 1
ATOM 1178 C C . GLU A 1 146 ? -6.277 -18.865 11.928 1.00 93.69 146 GLU A C 1
ATOM 1180 O O . GLU A 1 146 ? -7.201 -19.639 12.190 1.00 93.69 146 GLU A O 1
ATOM 1185 N N . ILE A 1 147 ? -6.421 -17.866 11.061 1.00 93.62 147 ILE A N 1
ATOM 1186 C CA . ILE A 1 147 ? -7.642 -17.615 10.309 1.00 93.62 147 ILE A CA 1
ATOM 1187 C C . ILE A 1 147 ? -7.354 -17.525 8.815 1.00 93.62 147 ILE A C 1
ATOM 1189 O O . ILE A 1 147 ? -6.308 -17.039 8.381 1.00 93.62 147 ILE A O 1
ATOM 1193 N N . LYS A 1 148 ? -8.328 -17.951 8.009 1.00 95.00 148 LYS A N 1
ATOM 1194 C CA . LYS A 1 148 ? -8.308 -17.707 6.568 1.00 95.00 148 LYS A CA 1
ATOM 1195 C C . LYS A 1 148 ? -8.756 -16.273 6.284 1.00 95.00 148 LYS A C 1
ATOM 1197 O O . LYS A 1 148 ? -9.832 -15.851 6.720 1.00 95.00 148 LYS A O 1
ATOM 1202 N N . VAL A 1 149 ? -7.961 -15.548 5.508 1.00 94.94 149 VAL A N 1
ATOM 1203 C CA . VAL A 1 149 ? -8.269 -14.200 5.031 1.00 94.94 149 VAL A CA 1
ATOM 1204 C C . VAL A 1 149 ? -8.258 -14.203 3.512 1.00 94.94 149 VAL A C 1
ATOM 1206 O O . VAL A 1 149 ? -7.344 -14.730 2.887 1.00 94.94 149 VAL A O 1
ATOM 1209 N N . GLU A 1 150 ? -9.308 -13.648 2.920 1.00 96.38 150 GLU A N 1
ATOM 1210 C CA . GLU A 1 150 ? -9.420 -13.493 1.472 1.00 96.38 150 GLU A CA 1
ATOM 1211 C C . GLU A 1 150 ? -8.701 -12.212 1.034 1.00 96.38 150 GLU A C 1
ATOM 1213 O O . GLU A 1 150 ? -8.619 -11.234 1.787 1.00 96.38 150 GLU A O 1
ATOM 1218 N N . SER A 1 151 ? -8.203 -12.202 -0.198 1.00 94.56 151 SER A N 1
ATOM 1219 C CA . SER A 1 151 ? -7.726 -10.998 -0.874 1.00 94.56 151 SER A CA 1
ATOM 1220 C C . SER A 1 151 ? -8.764 -9.878 -0.805 1.00 94.56 151 SER A C 1
ATOM 1222 O O . SER A 1 151 ? -9.959 -10.123 -0.637 1.00 94.56 151 SER A O 1
ATOM 1224 N N . ARG A 1 152 ? -8.310 -8.625 -0.941 1.00 96.62 152 ARG A N 1
ATOM 1225 C CA . ARG A 1 152 ? -9.166 -7.429 -0.811 1.00 96.62 152 ARG A CA 1
ATOM 1226 C C . ARG A 1 152 ? -9.745 -7.247 0.594 1.00 96.62 152 ARG A C 1
ATOM 1228 O O . ARG A 1 152 ? -10.771 -6.594 0.746 1.00 96.62 152 ARG A O 1
ATOM 1235 N N . THR A 1 153 ? -9.090 -7.780 1.621 1.00 97.75 153 THR A N 1
ATOM 1236 C CA . THR A 1 153 ? -9.510 -7.586 3.013 1.00 97.75 153 THR A CA 1
ATOM 1237 C C . THR A 1 153 ? -8.579 -6.614 3.727 1.00 97.75 153 THR A C 1
ATOM 1239 O O . THR A 1 153 ? -7.361 -6.764 3.686 1.00 97.75 153 THR A O 1
ATOM 1242 N N . ILE A 1 154 ? -9.161 -5.644 4.421 1.00 96.50 154 ILE A N 1
ATOM 1243 C CA . ILE A 1 154 ? -8.511 -4.810 5.425 1.00 96.50 154 ILE A CA 1
ATOM 1244 C C . ILE A 1 154 ? -8.839 -5.410 6.789 1.00 96.50 154 ILE A C 1
ATOM 1246 O O . ILE A 1 154 ? -10.012 -5.607 7.112 1.00 96.50 154 ILE A O 1
ATOM 1250 N N . ILE A 1 155 ? -7.820 -5.677 7.599 1.00 94.94 155 ILE A N 1
ATOM 1251 C CA . ILE A 1 155 ? -7.995 -5.997 9.018 1.00 94.94 155 ILE A CA 1
ATOM 1252 C C . ILE A 1 155 ? -7.465 -4.829 9.829 1.00 94.94 155 ILE A C 1
ATOM 1254 O O . ILE A 1 155 ? -6.331 -4.407 9.625 1.00 94.94 155 ILE A O 1
ATOM 1258 N N . VAL A 1 156 ? -8.295 -4.306 10.722 1.00 91.81 156 VAL A N 1
ATOM 1259 C CA . VAL A 1 156 ? -7.976 -3.169 11.587 1.00 91.81 156 VAL A CA 1
ATOM 1260 C C . VAL A 1 156 ? -8.127 -3.571 13.038 1.00 91.81 156 VAL A C 1
ATOM 1262 O O . VAL A 1 156 ? -9.145 -4.149 13.425 1.00 91.81 156 VAL A O 1
ATOM 1265 N N . ASP A 1 157 ? -7.123 -3.231 13.836 1.00 89.94 157 ASP A N 1
ATOM 1266 C CA . ASP A 1 157 ? -7.132 -3.539 15.255 1.00 89.94 157 ASP A CA 1
ATOM 1267 C C . ASP A 1 157 ? -8.009 -2.517 16.015 1.00 89.94 157 ASP A C 1
ATOM 1269 O O . ASP A 1 157 ? -7.807 -1.304 15.896 1.00 89.94 157 ASP A O 1
ATOM 1273 N N . PRO A 1 158 ? -9.027 -2.965 16.777 1.00 87.00 158 PRO A N 1
ATOM 1274 C CA . PRO A 1 158 ? -9.951 -2.070 17.466 1.00 87.00 158 PRO A CA 1
ATOM 1275 C C . PRO A 1 158 ? -9.311 -1.282 18.610 1.00 87.00 158 PRO A C 1
ATOM 1277 O O . PRO A 1 158 ? -9.888 -0.282 19.029 1.00 87.00 158 PRO A O 1
ATOM 1280 N N . LYS A 1 159 ? -8.166 -1.711 19.152 1.00 82.19 159 LYS A N 1
ATOM 1281 C CA . LYS A 1 159 ? -7.551 -1.133 20.359 1.00 82.19 159 LYS A CA 1
ATOM 1282 C C . LYS A 1 159 ? -6.479 -0.085 20.042 1.00 82.19 159 LYS A C 1
ATOM 1284 O O . LYS A 1 159 ? -5.909 0.523 20.947 1.00 82.19 159 LYS A O 1
ATOM 1289 N N . THR A 1 160 ? -6.236 0.213 18.771 1.00 70.00 160 THR A N 1
ATOM 1290 C CA . THR A 1 160 ? -5.154 1.116 18.337 1.00 70.00 160 THR A CA 1
ATOM 1291 C C . THR A 1 160 ? -5.417 2.582 18.667 1.00 70.00 160 THR A C 1
ATOM 1293 O O . THR A 1 160 ? -4.477 3.353 18.872 1.00 70.00 160 THR A O 1
ATOM 1296 N N . TYR A 1 161 ? -6.690 2.980 18.783 1.00 62.12 161 TYR A N 1
ATOM 1297 C CA . TYR A 1 161 ? -7.062 4.357 19.122 1.00 62.12 161 TYR A CA 1
ATOM 1298 C C . TYR A 1 161 ? -6.604 4.768 20.527 1.00 62.12 161 TYR A C 1
ATOM 1300 O O . TYR A 1 161 ? -6.445 5.959 20.790 1.00 62.12 161 TYR A O 1
ATOM 1308 N N . PHE A 1 162 ? -6.378 3.804 21.428 1.00 53.84 162 PHE A N 1
ATOM 1309 C CA . PHE A 1 162 ? -5.902 4.082 22.782 1.00 53.84 162 PHE A CA 1
ATOM 1310 C C . PHE A 1 162 ? -4.466 4.620 22.804 1.00 53.84 162 PHE A C 1
ATOM 1312 O O . PHE A 1 162 ? -4.072 5.243 23.788 1.00 53.84 162 PHE A O 1
ATOM 1319 N N . LEU A 1 163 ? -3.688 4.398 21.737 1.00 55.91 163 LEU A N 1
ATOM 1320 C CA . LEU A 1 163 ? -2.261 4.717 21.700 1.00 55.91 163 LEU A CA 1
ATOM 1321 C C . LEU A 1 163 ? -1.933 6.022 20.967 1.00 55.91 163 LEU A C 1
ATOM 1323 O O . LEU A 1 163 ? -0.938 6.656 21.312 1.00 55.91 163 LEU A O 1
ATOM 1327 N N . CYS A 1 164 ? -2.736 6.452 19.984 1.00 53.56 164 CYS A N 1
ATOM 1328 C CA . CYS A 1 164 ? -2.483 7.669 19.202 1.00 53.56 164 CYS A CA 1
ATOM 1329 C C . CYS A 1 164 ? -3.748 8.175 18.483 1.00 53.56 164 CYS A C 1
ATOM 1331 O O . CYS A 1 164 ? -4.465 7.397 17.859 1.00 53.56 164 CYS A O 1
ATOM 1333 N N . ASN A 1 165 ? -3.965 9.499 18.445 1.00 52.56 165 ASN A N 1
ATOM 1334 C CA . ASN A 1 165 ? -5.084 10.119 17.706 1.00 52.56 165 ASN A CA 1
ATOM 1335 C C . ASN A 1 165 ? -5.026 9.866 16.184 1.00 52.56 165 ASN A C 1
ATOM 1337 O O . ASN A 1 165 ? -6.060 9.840 15.520 1.00 52.56 165 ASN A O 1
ATOM 1341 N N . LEU A 1 166 ? -3.825 9.659 15.632 1.00 53.09 166 LEU A N 1
ATOM 1342 C CA . LEU A 1 166 ? -3.607 9.269 14.231 1.00 53.09 166 LEU A CA 1
ATOM 1343 C C . LEU A 1 166 ? -3.879 7.774 13.977 1.00 53.09 166 LEU A C 1
ATOM 1345 O O . LEU A 1 166 ? -3.996 7.369 12.830 1.00 53.09 166 LEU A O 1
ATOM 1349 N N . CYS A 1 167 ? -4.024 6.954 15.016 1.00 59.97 167 CYS A N 1
ATOM 1350 C CA . CYS A 1 167 ? -4.211 5.502 14.914 1.00 59.97 167 CYS A CA 1
ATOM 1351 C C . CYS A 1 167 ? -5.671 5.096 15.151 1.00 59.97 167 CYS A C 1
ATOM 1353 O O . CYS A 1 167 ? -5.946 3.991 15.618 1.00 59.97 167 CYS A O 1
ATOM 1355 N N . SER A 1 168 ? -6.626 5.993 14.877 1.00 78.88 168 SER A N 1
ATOM 1356 C CA . SER A 1 168 ? -8.042 5.625 14.933 1.00 78.88 168 SER A CA 1
ATOM 1357 C C . SER A 1 168 ? -8.362 4.589 13.855 1.00 78.88 168 SER A C 1
ATOM 1359 O O . SER A 1 168 ? -7.851 4.686 12.741 1.00 78.88 168 SER A O 1
ATOM 1361 N N . VAL A 1 169 ? -9.252 3.644 14.169 1.00 85.12 169 VAL A N 1
ATOM 1362 C CA . VAL A 1 169 ? -9.729 2.605 13.237 1.00 85.12 169 VAL A CA 1
ATOM 1363 C C . VAL A 1 169 ? -10.108 3.206 11.879 1.00 85.12 169 VAL A C 1
ATOM 1365 O O . VAL A 1 169 ? -9.678 2.729 10.835 1.00 85.12 169 VAL A O 1
ATOM 1368 N N . ASN A 1 170 ? -10.838 4.320 11.900 1.00 89.12 170 ASN A N 1
ATOM 1369 C CA . ASN A 1 170 ? -11.267 5.054 10.712 1.00 89.12 170 ASN A CA 1
ATOM 1370 C C . ASN A 1 170 ? -10.091 5.558 9.862 1.00 89.12 170 ASN A C 1
ATOM 1372 O O . ASN A 1 170 ? -10.094 5.409 8.639 1.00 89.12 170 ASN A O 1
ATOM 1376 N N . ASN A 1 171 ? -9.073 6.132 10.510 1.00 89.38 171 ASN A N 1
ATOM 1377 C CA . ASN A 1 171 ? -7.880 6.607 9.818 1.00 89.38 171 ASN A CA 1
ATOM 1378 C C . ASN A 1 171 ? -7.126 5.443 9.173 1.00 89.38 171 ASN A C 1
ATOM 1380 O O . ASN A 1 171 ? -6.736 5.531 8.010 1.00 89.38 171 ASN A O 1
ATOM 1384 N N . THR A 1 172 ? -6.989 4.339 9.909 1.00 91.31 172 THR A N 1
ATOM 1385 C CA . THR A 1 172 ? -6.323 3.133 9.424 1.00 91.31 172 THR A CA 1
ATOM 1386 C C . THR A 1 172 ? -7.063 2.525 8.232 1.00 91.31 172 THR A C 1
ATOM 1388 O O . THR A 1 172 ? -6.423 2.181 7.248 1.00 91.31 172 THR A O 1
ATOM 1391 N N . ILE A 1 173 ? -8.401 2.477 8.228 1.00 94.44 173 ILE A N 1
ATOM 1392 C CA . ILE A 1 173 ? -9.165 1.985 7.064 1.00 94.44 173 ILE A CA 1
ATOM 1393 C C . ILE A 1 173 ? -8.821 2.784 5.797 1.00 94.44 173 ILE A C 1
ATOM 1395 O O . ILE A 1 173 ? -8.542 2.192 4.756 1.00 94.44 173 ILE A O 1
ATOM 1399 N N . VAL A 1 174 ? -8.811 4.121 5.867 1.00 95.56 174 VAL A N 1
ATOM 1400 C CA . VAL A 1 174 ? -8.480 4.962 4.699 1.00 95.56 174 VAL A CA 1
ATOM 1401 C C . VAL A 1 174 ? -7.015 4.802 4.301 1.00 95.56 174 VAL A C 1
ATOM 1403 O O . VAL A 1 174 ? -6.720 4.738 3.110 1.00 95.56 174 VAL A O 1
ATOM 1406 N N 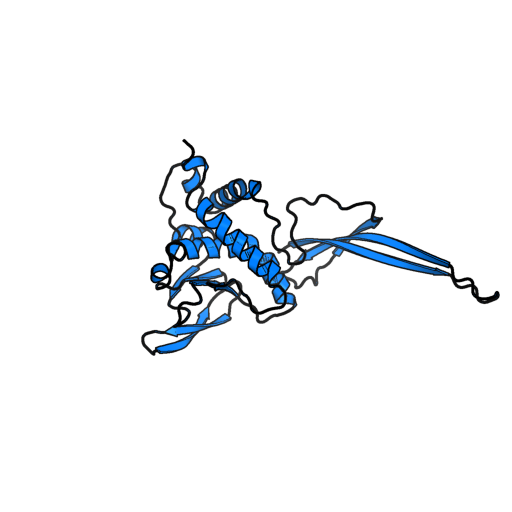. HIS A 1 175 ? -6.111 4.684 5.271 1.00 94.62 175 HIS A N 1
ATOM 1407 C CA . HIS A 1 175 ? -4.696 4.414 5.030 1.00 94.62 175 HIS A CA 1
ATOM 1408 C C . HIS A 1 175 ? -4.499 3.110 4.240 1.00 94.62 175 HIS A C 1
ATOM 1410 O O . HIS A 1 175 ? -3.871 3.116 3.180 1.00 94.62 175 HIS A O 1
ATOM 1416 N N . GLU A 1 176 ? -5.124 2.013 4.669 1.00 95.62 176 GLU A N 1
ATOM 1417 C CA . GLU A 1 176 ? -5.068 0.731 3.955 1.00 95.62 176 GLU A CA 1
ATOM 1418 C C . GLU A 1 176 ? -5.753 0.803 2.576 1.00 95.62 176 GLU A C 1
ATOM 1420 O O . GLU A 1 176 ? -5.276 0.209 1.605 1.00 95.62 176 GLU A O 1
ATOM 1425 N N . CYS A 1 177 ? -6.811 1.613 2.426 1.00 97.50 177 CYS A N 1
ATOM 1426 C CA . CYS A 1 177 ? -7.393 1.907 1.111 1.00 97.50 177 CYS A CA 1
ATOM 1427 C C . CYS A 1 177 ? -6.384 2.596 0.174 1.00 97.50 177 CYS A C 1
ATOM 1429 O O . CYS A 1 177 ? -6.359 2.302 -1.023 1.00 97.50 177 CYS A O 1
ATOM 1431 N N . VAL A 1 178 ? -5.524 3.486 0.684 1.00 96.88 178 VAL A N 1
ATOM 1432 C CA . VAL A 1 178 ? -4.451 4.093 -0.121 1.00 96.88 178 VAL A CA 1
ATOM 1433 C C . VAL A 1 178 ? -3.425 3.042 -0.541 1.00 96.88 178 VAL A C 1
ATOM 1435 O O . VAL A 1 178 ? -3.026 3.037 -1.709 1.00 96.88 178 VAL A O 1
ATOM 1438 N N . HIS A 1 179 ? -3.051 2.109 0.343 1.00 96.06 179 HIS A N 1
ATOM 1439 C CA . HIS A 1 179 ? -2.192 0.983 -0.043 1.00 96.06 179 HIS A CA 1
ATOM 1440 C C . HIS A 1 179 ? -2.805 0.156 -1.170 1.00 96.06 179 HIS A C 1
ATOM 1442 O O . HIS A 1 179 ? -2.119 -0.169 -2.144 1.00 96.06 179 HIS A O 1
ATOM 1448 N N . TRP A 1 180 ? -4.104 -0.121 -1.093 1.00 96.88 180 TRP A N 1
ATOM 1449 C CA . TRP A 1 180 ? -4.805 -0.804 -2.171 1.00 96.88 180 TRP A CA 1
ATOM 1450 C C . TRP A 1 180 ? -4.829 -0.004 -3.483 1.00 96.88 180 TRP A C 1
ATOM 1452 O O . TRP A 1 180 ? -4.649 -0.577 -4.555 1.00 96.88 180 TRP A O 1
ATOM 1462 N N . ASP A 1 181 ? -5.038 1.312 -3.443 1.00 96.69 181 ASP A N 1
ATOM 1463 C CA . ASP A 1 181 ? -5.116 2.116 -4.669 1.00 96.69 181 ASP A CA 1
ATOM 1464 C C . ASP A 1 181 ? -3.748 2.326 -5.333 1.00 96.69 181 ASP A C 1
ATOM 1466 O O . ASP A 1 181 ? -3.635 2.257 -6.558 1.00 96.69 181 ASP A O 1
ATOM 1470 N N . LYS A 1 182 ? -2.705 2.598 -4.540 1.00 95.19 182 LYS A N 1
ATOM 1471 C CA . LYS A 1 182 ? -1.410 3.073 -5.050 1.00 95.19 182 LYS A CA 1
ATOM 1472 C C . LYS A 1 182 ? -0.319 2.011 -5.083 1.00 95.19 182 LYS A C 1
ATOM 1474 O O . LYS A 1 182 ? 0.554 2.086 -5.944 1.00 95.19 182 LYS A O 1
ATOM 1479 N N . HIS A 1 183 ? -0.357 1.018 -4.195 1.00 94.31 183 HIS A N 1
ATOM 1480 C CA . HIS A 1 183 ? 0.811 0.171 -3.921 1.00 94.31 183 HIS A CA 1
ATOM 1481 C C . HIS A 1 183 ? 0.695 -1.272 -4.433 1.00 94.31 183 HIS A C 1
ATOM 1483 O O . HIS A 1 183 ? 1.632 -2.050 -4.285 1.00 94.31 183 HIS A O 1
ATOM 1489 N N . ARG A 1 184 ? -0.395 -1.630 -5.129 1.00 93.19 184 ARG A N 1
ATOM 1490 C CA . ARG A 1 184 ? -0.584 -2.978 -5.711 1.00 93.19 184 ARG A CA 1
ATOM 1491 C C . ARG A 1 184 ? 0.545 -3.417 -6.642 1.00 93.19 184 ARG A C 1
ATOM 1493 O O . ARG A 1 184 ? 0.963 -4.565 -6.586 1.00 93.19 184 ARG A O 1
ATOM 1500 N N . LYS A 1 185 ? 1.041 -2.515 -7.495 1.00 93.12 185 LYS A N 1
ATOM 1501 C CA . LYS A 1 185 ? 2.131 -2.828 -8.437 1.00 93.12 185 LYS A CA 1
ATOM 1502 C C . LYS A 1 185 ? 3.439 -3.131 -7.711 1.00 93.12 185 LYS A C 1
ATOM 1504 O O . LYS A 1 185 ? 4.077 -4.130 -8.021 1.00 93.12 185 LYS A O 1
ATOM 1509 N N . ALA A 1 186 ? 3.798 -2.295 -6.736 1.00 92.25 186 ALA A N 1
ATOM 1510 C CA . ALA A 1 186 ? 4.967 -2.508 -5.888 1.00 92.25 186 ALA A CA 1
ATOM 1511 C C . ALA A 1 186 ? 4.877 -3.839 -5.134 1.00 92.25 186 ALA A C 1
ATOM 1513 O O . ALA A 1 186 ? 5.831 -4.614 -5.104 1.00 92.25 186 ALA A O 1
ATOM 1514 N N . PHE A 1 187 ? 3.693 -4.131 -4.600 1.00 91.00 187 PHE A N 1
ATOM 1515 C CA . PHE A 1 187 ? 3.422 -5.369 -3.892 1.00 91.00 187 PHE A CA 1
ATOM 1516 C C . PHE A 1 187 ? 3.569 -6.614 -4.791 1.00 91.00 187 PHE A C 1
ATOM 1518 O O . PHE A 1 187 ? 4.311 -7.527 -4.436 1.00 91.00 187 PHE A O 1
ATOM 1525 N N . GLU A 1 188 ? 2.947 -6.656 -5.977 1.00 91.12 188 GLU A N 1
ATOM 1526 C CA . GLU A 1 188 ? 3.100 -7.819 -6.872 1.00 91.12 188 GLU A CA 1
ATOM 1527 C C . GLU A 1 188 ? 4.520 -7.966 -7.425 1.00 91.12 188 GLU A C 1
ATOM 1529 O O . GLU A 1 188 ? 4.974 -9.088 -7.621 1.00 91.12 188 GLU A O 1
ATOM 1534 N N . LEU A 1 189 ? 5.254 -6.867 -7.641 1.00 90.75 189 LEU A N 1
ATOM 1535 C CA . LEU A 1 189 ? 6.667 -6.962 -8.012 1.00 90.75 189 LEU A CA 1
ATOM 1536 C C . LEU A 1 189 ? 7.476 -7.665 -6.923 1.00 90.75 189 LEU A C 1
ATOM 1538 O O . LEU A 1 189 ? 8.288 -8.535 -7.228 1.00 90.75 189 LEU A O 1
ATOM 1542 N N . GLN A 1 190 ? 7.249 -7.311 -5.657 1.00 87.62 190 GLN A N 1
ATOM 1543 C CA . GLN A 1 190 ? 7.923 -7.970 -4.543 1.00 87.62 190 GLN A CA 1
ATOM 1544 C C . GLN A 1 190 ? 7.565 -9.461 -4.480 1.00 87.62 190 GLN A C 1
ATOM 1546 O O . GLN A 1 190 ? 8.441 -10.281 -4.205 1.00 87.62 190 GLN A O 1
ATOM 1551 N N . ARG A 1 191 ? 6.325 -9.827 -4.828 1.00 88.00 191 ARG A N 1
ATOM 1552 C CA . ARG A 1 191 ? 5.893 -11.229 -4.899 1.00 88.00 191 ARG A CA 1
ATOM 1553 C C . ARG A 1 191 ? 6.594 -12.067 -5.962 1.00 88.00 191 ARG A C 1
ATOM 1555 O O . ARG A 1 191 ? 6.663 -13.282 -5.806 1.00 88.00 191 ARG A O 1
ATOM 1562 N N . LEU A 1 192 ? 7.150 -11.451 -7.007 1.00 86.94 192 LEU A N 1
ATOM 1563 C CA . LEU A 1 192 ? 7.983 -12.180 -7.972 1.00 86.94 192 LEU A CA 1
ATOM 1564 C C . LEU A 1 192 ? 9.265 -12.723 -7.329 1.00 86.94 192 LEU A C 1
ATOM 1566 O O . LEU A 1 192 ? 9.798 -13.731 -7.785 1.00 86.94 192 LEU A O 1
ATOM 1570 N N . TYR A 1 193 ? 9.748 -12.067 -6.270 1.00 84.69 193 TYR A N 1
ATOM 1571 C CA . TYR A 1 193 ? 10.907 -12.506 -5.493 1.00 84.69 193 TYR A CA 1
ATOM 1572 C C . TYR A 1 193 ? 10.518 -13.342 -4.265 1.00 84.69 193 TYR A C 1
ATOM 1574 O O . TYR A 1 193 ? 11.310 -14.173 -3.827 1.00 84.69 193 TYR A O 1
ATOM 1582 N N . ASP A 1 194 ? 9.323 -13.119 -3.712 1.00 83.94 194 ASP A N 1
ATOM 1583 C CA . ASP A 1 194 ? 8.789 -13.797 -2.527 1.00 83.94 194 ASP A CA 1
ATOM 1584 C C . ASP A 1 194 ? 7.307 -14.159 -2.727 1.00 83.94 194 ASP A C 1
ATOM 1586 O O . ASP A 1 194 ? 6.406 -13.365 -2.447 1.00 83.94 194 ASP A O 1
ATOM 1590 N N . SER A 1 195 ? 7.041 -15.372 -3.220 1.00 82.44 195 SER A N 1
ATOM 1591 C CA . SER A 1 195 ? 5.684 -15.821 -3.559 1.00 82.44 195 SER A CA 1
ATOM 1592 C C . SER A 1 195 ? 4.728 -15.894 -2.363 1.00 82.44 195 SER A C 1
ATOM 1594 O O . SER A 1 195 ? 3.507 -15.840 -2.563 1.00 82.44 195 SER A O 1
ATOM 1596 N N . ASP A 1 196 ? 5.276 -15.996 -1.147 1.00 81.69 196 ASP A N 1
ATOM 1597 C CA . ASP A 1 196 ? 4.535 -16.167 0.108 1.00 81.69 196 ASP A CA 1
ATOM 1598 C C . ASP A 1 196 ? 4.072 -14.825 0.700 1.00 81.69 196 ASP A C 1
ATOM 1600 O O . ASP A 1 196 ? 3.217 -14.777 1.594 1.00 81.69 196 ASP A O 1
ATOM 1604 N N . LEU A 1 197 ? 4.585 -13.706 0.178 1.00 81.81 197 LEU A N 1
ATOM 1605 C CA . LEU A 1 197 ? 4.137 -12.376 0.559 1.00 81.81 197 LEU A CA 1
ATOM 1606 C C . LEU A 1 197 ? 2.669 -12.179 0.146 1.00 81.81 197 LEU A C 1
ATOM 1608 O O . LEU A 1 197 ? 2.307 -12.256 -1.024 1.00 81.81 197 LEU A O 1
ATOM 1612 N N . THR A 1 198 ? 1.804 -11.904 1.121 1.00 77.81 198 THR A N 1
ATOM 1613 C CA . THR A 1 198 ? 0.338 -11.845 0.922 1.00 77.81 198 THR A CA 1
ATOM 1614 C C . THR A 1 198 ? -0.294 -10.533 1.392 1.00 77.81 198 THR A C 1
ATOM 1616 O O . THR A 1 198 ? -1.426 -10.221 1.013 1.00 77.81 198 THR A O 1
ATOM 1619 N N . LYS A 1 199 ? 0.431 -9.732 2.186 1.00 80.12 199 LYS A N 1
ATOM 1620 C CA . LYS A 1 199 ? -0.094 -8.528 2.843 1.00 80.12 199 LYS A CA 1
ATOM 1621 C C . LYS A 1 199 ? 0.959 -7.454 3.102 1.00 80.12 199 LYS A C 1
ATOM 1623 O O . LYS A 1 199 ? 2.145 -7.760 3.211 1.00 80.12 199 LYS A O 1
ATOM 1628 N N . ILE A 1 200 ? 0.497 -6.220 3.288 1.00 79.31 200 ILE A N 1
ATOM 1629 C CA . ILE A 1 200 ? 1.270 -5.111 3.868 1.00 79.31 200 ILE A CA 1
ATOM 1630 C C . ILE A 1 200 ? 0.792 -4.907 5.312 1.00 79.31 200 ILE A C 1
ATOM 1632 O O . ILE A 1 200 ? -0.392 -5.075 5.603 1.00 79.31 200 ILE A O 1
ATOM 1636 N N . LYS A 1 201 ? 1.717 -4.612 6.233 1.00 78.31 201 LYS A N 1
ATOM 1637 C CA . LYS A 1 201 ? 1.414 -4.345 7.646 1.00 78.31 201 LYS A CA 1
ATOM 1638 C C . LYS A 1 201 ? 1.723 -2.885 7.967 1.00 78.31 201 LYS A C 1
ATOM 1640 O O . LYS A 1 201 ? 2.884 -2.498 7.854 1.00 78.31 201 LYS A O 1
ATOM 1645 N N . CYS A 1 202 ? 0.739 -2.145 8.467 1.00 64.69 202 CYS A N 1
ATOM 1646 C CA . CYS A 1 202 ? 0.950 -0.818 9.035 1.00 64.69 202 CYS A CA 1
ATOM 1647 C C . CYS A 1 202 ? 1.450 -0.954 10.487 1.00 64.69 202 CYS A C 1
ATOM 1649 O O . CYS A 1 202 ? 0.755 -1.507 11.348 1.00 64.69 202 CYS A O 1
ATOM 1651 N N . GLN A 1 203 ? 2.674 -0.490 10.758 1.00 65.12 203 GLN A N 1
ATOM 1652 C CA . GLN A 1 203 ? 3.349 -0.582 12.064 1.00 65.12 203 GLN A CA 1
ATOM 1653 C C . GLN A 1 203 ? 3.773 0.799 12.583 1.00 65.12 203 GLN A C 1
ATOM 1655 O O . GLN A 1 203 ? 4.076 1.695 11.800 1.00 65.12 203 GLN A O 1
ATOM 1660 N N . VAL A 1 204 ? 3.888 0.941 13.913 1.00 48.88 204 VAL A N 1
ATOM 1661 C CA . VAL A 1 204 ? 4.369 2.163 14.611 1.00 48.88 204 VAL A CA 1
ATOM 1662 C C . VAL A 1 204 ? 5.739 2.632 14.087 1.00 48.88 204 VAL A C 1
ATOM 1664 O O . VAL A 1 204 ? 6.041 3.823 14.051 1.00 48.88 204 VAL A O 1
ATOM 1667 N N . LEU A 1 205 ? 6.579 1.680 13.687 1.00 39.75 205 LEU A N 1
ATOM 1668 C CA . LEU A 1 205 ? 7.874 1.898 13.061 1.00 39.75 205 LEU A CA 1
ATOM 1669 C C . LEU A 1 205 ? 7.801 1.207 11.702 1.00 39.75 205 LEU A C 1
ATOM 1671 O O . LEU A 1 205 ? 7.903 -0.015 11.651 1.00 39.75 205 LEU A O 1
ATOM 1675 N N . GLY A 1 206 ? 7.554 1.974 10.635 1.00 38.03 206 GLY A N 1
ATOM 1676 C CA . GLY A 1 206 ? 7.387 1.451 9.277 1.00 38.03 206 GLY A CA 1
ATOM 1677 C C . GLY A 1 206 ? 8.396 0.344 8.963 1.00 38.03 206 GLY A C 1
ATOM 1678 O O . GLY A 1 206 ? 9.607 0.529 9.110 1.00 38.03 206 GLY A O 1
ATOM 1679 N N . GLY A 1 207 ? 7.902 -0.836 8.594 1.00 38.66 207 GLY A N 1
ATOM 1680 C CA . GLY A 1 207 ? 8.781 -1.980 8.416 1.00 38.66 207 GLY A CA 1
ATOM 1681 C C . GLY A 1 207 ? 8.089 -3.248 7.941 1.00 38.66 207 GLY A C 1
ATOM 1682 O O . GLY A 1 207 ? 7.600 -4.049 8.731 1.00 38.66 207 GLY A O 1
ATOM 1683 N N . ILE A 1 208 ? 8.197 -3.510 6.641 1.00 39.62 208 ILE A N 1
ATOM 1684 C CA . ILE A 1 208 ? 8.331 -4.875 6.139 1.00 39.62 208 ILE A CA 1
ATOM 1685 C C . ILE A 1 208 ? 9.788 -5.268 6.426 1.00 39.62 208 ILE A C 1
ATOM 1687 O O . ILE A 1 208 ? 10.714 -4.552 6.040 1.00 39.62 208 ILE A O 1
ATOM 1691 N N . LYS A 1 209 ? 10.029 -6.379 7.135 1.00 36.34 209 LYS A N 1
ATOM 1692 C CA . LYS A 1 209 ? 11.389 -6.931 7.272 1.00 36.34 209 LYS A CA 1
ATOM 1693 C C . LYS A 1 209 ? 11.866 -7.387 5.885 1.00 36.34 209 LYS A C 1
ATOM 1695 O O . LYS A 1 209 ? 11.407 -8.412 5.400 1.00 36.34 209 LYS A O 1
ATOM 1700 N N . GLY A 1 210 ? 12.775 -6.634 5.263 1.00 42.03 210 GLY A N 1
ATOM 1701 C CA . GLY A 1 210 ? 13.384 -6.968 3.971 1.00 42.03 210 GLY A CA 1
ATOM 1702 C C . GLY A 1 210 ? 14.276 -5.851 3.408 1.00 42.03 210 GLY A C 1
ATOM 1703 O O . GLY A 1 210 ? 14.262 -4.728 3.907 1.00 42.03 210 GLY A O 1
ATOM 1704 N N . ASN A 1 211 ? 15.046 -6.158 2.356 1.00 41.47 211 ASN A N 1
ATOM 1705 C CA . ASN A 1 211 ? 16.076 -5.296 1.738 1.00 41.47 211 ASN A CA 1
ATOM 1706 C C . ASN A 1 211 ? 15.571 -3.981 1.089 1.00 41.47 211 ASN A C 1
ATOM 1708 O O . ASN A 1 211 ? 16.388 -3.218 0.587 1.00 41.47 211 ASN A O 1
ATOM 1712 N N . ASN A 1 212 ? 14.267 -3.681 1.122 1.00 58.50 212 ASN A N 1
ATOM 1713 C CA . ASN A 1 212 ? 13.639 -2.515 0.474 1.00 58.50 212 ASN A CA 1
ATOM 1714 C C . ASN A 1 212 ? 12.998 -1.552 1.488 1.00 58.50 212 ASN A C 1
ATOM 1716 O O . ASN A 1 212 ? 11.845 -1.127 1.358 1.00 58.50 212 ASN A O 1
ATOM 1720 N N . LYS A 1 213 ? 13.757 -1.213 2.535 1.00 66.56 213 LYS A N 1
ATOM 1721 C CA . LYS A 1 213 ? 13.295 -0.328 3.611 1.00 66.56 213 LYS A CA 1
ATOM 1722 C C . LYS A 1 213 ? 12.806 1.024 3.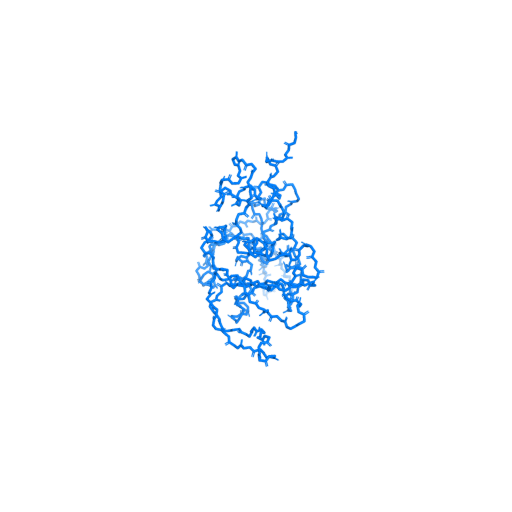077 1.00 66.56 213 LYS A C 1
ATOM 1724 O O . LYS A 1 213 ? 11.747 1.480 3.482 1.00 66.56 213 LYS A O 1
ATOM 1729 N N . GLU A 1 214 ? 13.513 1.591 2.102 1.00 77.19 214 GLU A N 1
ATOM 1730 C CA . GLU A 1 214 ? 13.178 2.881 1.485 1.00 77.19 214 GLU A CA 1
ATOM 1731 C C . GLU A 1 214 ? 11.841 2.847 0.729 1.00 77.19 214 GLU A C 1
ATOM 1733 O O . GLU A 1 214 ? 11.006 3.730 0.912 1.00 77.19 214 GLU A O 1
ATOM 1738 N N . ALA A 1 215 ? 11.581 1.799 -0.063 1.00 84.19 215 ALA A N 1
ATOM 1739 C CA . ALA A 1 215 ? 10.306 1.653 -0.767 1.00 84.19 215 ALA A CA 1
ATOM 1740 C C . ALA A 1 215 ? 9.135 1.515 0.217 1.00 84.19 215 ALA A C 1
ATOM 1742 O O . ALA A 1 215 ? 8.085 2.122 0.017 1.00 84.19 215 ALA A O 1
ATOM 1743 N N . THR A 1 216 ? 9.331 0.764 1.304 1.00 83.62 216 THR A N 1
ATOM 1744 C CA . THR A 1 216 ? 8.313 0.601 2.352 1.00 83.62 216 THR A CA 1
ATOM 1745 C C . THR A 1 216 ? 8.053 1.908 3.091 1.00 83.62 216 THR A C 1
ATOM 1747 O O . THR A 1 216 ? 6.906 2.328 3.203 1.00 83.62 216 THR A O 1
ATOM 1750 N N . GLU A 1 217 ? 9.108 2.591 3.540 1.00 85.44 217 GLU A N 1
ATOM 1751 C CA . GLU A 1 217 ? 9.009 3.903 4.187 1.00 85.44 217 GLU A CA 1
ATOM 1752 C C . GLU A 1 217 ? 8.308 4.925 3.279 1.00 85.44 217 GLU A C 1
ATOM 1754 O O . GLU A 1 217 ? 7.511 5.737 3.755 1.00 85.44 217 GLU A O 1
ATOM 1759 N N . TRP A 1 218 ? 8.536 4.854 1.964 1.00 89.62 218 TRP A N 1
ATOM 1760 C CA . TRP A 1 218 ? 7.870 5.738 1.019 1.00 89.62 218 TRP A CA 1
ATOM 1761 C C . TRP A 1 218 ? 6.385 5.418 0.838 1.00 89.62 218 TRP A C 1
ATOM 1763 O O . TRP A 1 218 ? 5.575 6.343 0.845 1.00 89.62 218 TRP A O 1
ATOM 1773 N N . MET A 1 219 ? 6.008 4.140 0.727 1.00 92.44 219 MET A N 1
ATOM 1774 C CA . MET A 1 219 ? 4.598 3.728 0.673 1.00 92.44 219 MET A CA 1
ATOM 1775 C C . MET A 1 219 ? 3.833 4.199 1.918 1.00 92.44 219 MET A C 1
ATOM 1777 O O . MET A 1 219 ? 2.765 4.799 1.796 1.00 92.44 219 MET A O 1
ATOM 1781 N N . GLU A 1 220 ? 4.410 4.001 3.105 1.00 89.81 220 GLU A N 1
ATOM 1782 C CA . GLU A 1 220 ? 3.840 4.468 4.374 1.00 89.81 220 GLU A CA 1
ATOM 1783 C C . GLU A 1 220 ? 3.719 5.996 4.413 1.00 89.81 220 GLU A C 1
ATOM 1785 O O . GLU A 1 220 ? 2.694 6.538 4.830 1.00 89.81 220 GLU A O 1
ATOM 1790 N N . TRP A 1 221 ? 4.737 6.727 3.942 1.00 91.56 221 TRP A N 1
ATOM 1791 C CA . TRP A 1 221 ? 4.659 8.185 3.828 1.00 91.56 221 TRP A CA 1
ATOM 1792 C C . TRP A 1 221 ? 3.515 8.623 2.906 1.00 91.56 221 TRP A C 1
ATOM 1794 O O . TRP A 1 221 ? 2.759 9.524 3.271 1.00 91.56 221 TRP A O 1
ATOM 1804 N N . GLN A 1 222 ? 3.342 7.981 1.745 1.00 94.38 222 GLN A N 1
ATOM 1805 C CA . GLN A 1 222 ? 2.268 8.309 0.800 1.00 94.38 222 GLN A CA 1
ATOM 1806 C C . GLN A 1 222 ? 0.890 8.053 1.405 1.00 94.38 222 GLN A C 1
ATOM 1808 O O . GLN A 1 222 ? 0.016 8.921 1.328 1.00 94.38 222 GLN A O 1
ATOM 1813 N N . ALA A 1 223 ? 0.707 6.898 2.047 1.00 93.38 223 ALA A N 1
ATOM 1814 C CA . ALA A 1 223 ? -0.531 6.559 2.732 1.00 93.38 223 ALA A CA 1
ATOM 1815 C C . ALA A 1 223 ? -0.842 7.567 3.846 1.00 93.38 223 ALA A C 1
ATOM 1817 O O . ALA A 1 223 ? -1.933 8.141 3.874 1.00 93.38 223 ALA A O 1
ATOM 1818 N N . ASN A 1 224 ? 0.139 7.896 4.687 1.00 91.69 224 ASN A N 1
ATOM 1819 C CA . ASN A 1 224 ? -0.013 8.890 5.750 1.00 91.69 224 ASN A CA 1
ATOM 1820 C C . ASN A 1 224 ? -0.278 10.311 5.229 1.00 91.69 224 ASN A C 1
ATOM 1822 O O . ASN A 1 224 ? -1.035 11.057 5.847 1.00 91.69 224 ASN A O 1
ATOM 1826 N N . ALA A 1 225 ? 0.304 10.695 4.091 1.00 93.12 225 ALA A N 1
ATOM 1827 C CA . ALA A 1 225 ? 0.126 12.020 3.501 1.00 93.12 225 ALA A CA 1
ATOM 1828 C C . ALA A 1 225 ? -1.231 12.191 2.792 1.00 93.12 225 ALA A C 1
ATOM 1830 O O . ALA A 1 225 ? -1.821 13.274 2.846 1.00 93.12 225 ALA A O 1
ATOM 1831 N N . LEU A 1 226 ? -1.730 11.142 2.129 1.00 95.50 226 LEU A N 1
ATOM 1832 C CA . LEU A 1 226 ? -2.996 11.168 1.386 1.00 95.50 226 LEU A CA 1
ATOM 1833 C C . LEU A 1 226 ? -4.215 10.989 2.292 1.00 95.50 226 LEU A C 1
ATOM 1835 O O . LEU A 1 226 ? -5.230 11.656 2.096 1.00 95.50 226 LEU A O 1
ATOM 1839 N N . THR A 1 227 ? -4.114 10.135 3.306 1.00 94.62 227 THR A N 1
ATOM 1840 C CA . THR A 1 227 ? -5.218 9.796 4.213 1.00 94.62 227 THR A CA 1
ATOM 1841 C C . THR A 1 227 ? -5.967 11.005 4.804 1.00 94.62 227 THR A C 1
ATOM 1843 O O . THR A 1 227 ? -7.197 11.047 4.697 1.00 94.62 227 THR A O 1
ATOM 1846 N N . PRO A 1 228 ? -5.305 12.021 5.399 1.00 92.44 228 PRO A N 1
ATOM 1847 C CA . PRO A 1 228 ? -6.013 13.187 5.929 1.00 92.44 228 PRO A CA 1
ATOM 1848 C C . PRO A 1 228 ? -6.666 14.035 4.829 1.00 92.44 228 PRO A C 1
ATOM 1850 O O . PRO A 1 228 ? -7.717 14.621 5.064 1.00 92.44 228 PRO A O 1
ATOM 1853 N N . LYS A 1 229 ? -6.088 14.075 3.622 1.00 93.81 229 LYS A N 1
ATOM 1854 C CA . LYS A 1 229 ? -6.617 14.844 2.480 1.00 93.81 229 LYS A CA 1
ATOM 1855 C C . LYS A 1 229 ? -7.842 14.183 1.859 1.00 93.81 229 LYS A C 1
ATOM 1857 O O . LYS A 1 229 ? -8.749 14.866 1.404 1.00 93.81 229 LYS A O 1
ATOM 1862 N N . ILE A 1 230 ? -7.890 12.851 1.880 1.00 95.19 230 ILE A N 1
ATOM 1863 C CA . ILE A 1 230 ? -9.070 12.075 1.480 1.00 95.19 230 ILE A CA 1
ATOM 1864 C C . ILE A 1 230 ? -10.211 12.304 2.478 1.00 95.19 230 ILE A C 1
ATOM 1866 O O . ILE A 1 230 ? -11.357 12.494 2.081 1.00 95.19 230 ILE A O 1
ATOM 1870 N N . GLN A 1 231 ? -9.907 12.309 3.777 1.00 92.69 231 GLN A N 1
ATOM 1871 C CA . GLN A 1 231 ? -10.921 12.513 4.816 1.00 92.69 231 GLN A CA 1
ATOM 1872 C C . GLN A 1 231 ? -11.406 13.963 4.917 1.00 92.69 231 GLN A C 1
ATOM 1874 O O . GLN A 1 231 ? -12.554 14.194 5.293 1.00 92.69 231 GLN A O 1
ATOM 1879 N N . MET A 1 232 ? -10.559 14.934 4.575 1.00 91.81 232 MET A N 1
ATOM 1880 C CA . MET A 1 232 ? -10.882 16.361 4.586 1.00 91.81 232 MET A CA 1
ATOM 1881 C C . MET A 1 232 ? -10.484 16.997 3.246 1.00 91.81 232 MET A C 1
ATOM 1883 O O . MET A 1 232 ? -9.412 17.601 3.149 1.00 91.81 232 MET A O 1
ATOM 1887 N N . PRO A 1 233 ? -11.325 16.870 2.202 1.00 90.69 233 PRO A N 1
ATOM 1888 C CA . PRO A 1 233 ? -10.982 17.322 0.857 1.00 90.69 233 PRO A CA 1
ATOM 1889 C C . PRO A 1 233 ? -10.848 18.839 0.817 1.00 90.69 233 PRO A C 1
ATOM 1891 O O . PRO A 1 233 ? -11.781 19.554 1.180 1.00 90.69 233 PRO A O 1
ATOM 1894 N N . LEU A 1 234 ? -9.711 19.338 0.337 1.00 89.31 234 LEU A N 1
ATOM 1895 C CA . LEU A 1 234 ? -9.358 20.755 0.411 1.00 89.31 234 LEU A CA 1
ATOM 1896 C C . LEU A 1 234 ? -10.439 21.699 -0.144 1.00 89.31 234 LEU A C 1
ATOM 1898 O O . LEU A 1 234 ? -10.738 22.716 0.477 1.00 89.31 234 LEU A O 1
ATOM 1902 N N . GLU A 1 235 ? -11.066 21.355 -1.272 1.00 85.50 235 GLU A N 1
ATOM 1903 C CA . GLU A 1 235 ? -12.125 22.171 -1.891 1.00 85.50 235 GLU A CA 1
ATOM 1904 C C . GLU A 1 235 ? -13.363 22.354 -0.995 1.00 85.50 235 GLU A C 1
ATOM 1906 O O . GLU A 1 235 ? -14.089 23.329 -1.153 1.00 85.50 235 GLU A O 1
ATOM 1911 N N . MET A 1 236 ? -13.603 21.457 -0.033 1.00 86.38 236 MET A N 1
ATOM 1912 C CA . MET A 1 236 ? -14.723 21.566 0.912 1.00 86.38 236 MET A CA 1
ATOM 1913 C C . MET A 1 236 ? -14.408 22.441 2.132 1.00 86.38 236 MET A C 1
ATOM 1915 O O . MET A 1 236 ? -15.325 22.807 2.865 1.00 86.38 236 MET A O 1
ATOM 1919 N N . PHE A 1 237 ? -13.131 22.760 2.367 1.00 81.56 237 PHE A N 1
ATOM 1920 C CA . PHE A 1 237 ? -12.663 23.437 3.584 1.00 81.56 237 PHE A CA 1
ATOM 1921 C C . PHE A 1 237 ? -11.807 24.685 3.315 1.00 81.56 237 PHE A C 1
ATOM 1923 O O . PHE A 1 237 ? -11.334 25.318 4.260 1.00 81.56 237 PHE A O 1
ATOM 1930 N N . LYS A 1 238 ? -11.612 25.067 2.047 1.00 79.94 238 LYS A N 1
ATOM 1931 C CA . LYS A 1 238 ? -11.067 26.379 1.675 1.00 79.94 238 LYS A CA 1
ATOM 1932 C C . LYS A 1 238 ? -12.094 27.471 1.999 1.00 79.94 238 LYS A C 1
ATOM 1934 O O . LYS A 1 238 ? -13.244 27.378 1.576 1.00 79.94 238 LYS A O 1
ATOM 1939 N N . LEU A 1 239 ? -11.654 28.476 2.759 1.00 56.44 239 LEU A N 1
ATOM 1940 C CA . LEU A 1 239 ? -12.403 29.703 3.057 1.00 56.44 239 LEU A CA 1
ATOM 1941 C C . LEU A 1 239 ? -12.312 30.707 1.905 1.00 56.44 239 LEU A C 1
ATOM 1943 O O . LEU A 1 239 ? -11.218 30.800 1.301 1.00 56.44 239 LEU A O 1
#

Radius of gyration: 23.06 Å; chains: 1; bounding box: 71×49×63 Å

Secondary structure (DSSP, 8-state):
-EEEEEEEEEEEEEEE-SSSS--EEEEEEEEEEEEEEEGGGTTTT-EEEEEEE--S----SS-B-TT--B---GGGHHHHHHHHHHHH-GGGGTS-----HHHHHHHTT-EEEE----TT--EEEEEE-S-EEEEEEETTTTEEEEEEE-TTEEEE-TTGGGT-GGG-HHHHHHHHHHHHHHSHHHHHHHHHH-TT--EEEEESS---SSS-HHHHHHHHHHHHHHHHHHHS-HHHH--

pLDDT: mean 85.3, std 13.49, range [36.34, 98.06]